Protein AF-Q4L665-F1 (afdb_monomer)

Radius of gyration: 23.98 Å; Cα contacts (8 Å, |Δi|>4): 356; chains: 1; bounding box: 70×47×56 Å

Structure (mmCIF, N/CA/C/O backbone):
data_AF-Q4L665-F1
#
_entry.id   AF-Q4L665-F1
#
loop_
_atom_site.group_PDB
_atom_site.id
_atom_site.type_symbol
_atom_site.label_atom_id
_atom_site.label_alt_id
_atom_site.label_comp_id
_atom_site.label_asym_id
_atom_site.label_entity_id
_atom_site.label_seq_id
_atom_site.pdbx_PDB_ins_code
_atom_site.Cartn_x
_atom_site.Cartn_y
_atom_site.Cartn_z
_atom_site.occupancy
_atom_site.B_iso_or_equiv
_atom_site.auth_seq_id
_atom_site.auth_comp_id
_atom_site.auth_asym_id
_atom_site.auth_atom_id
_atom_site.pdbx_PDB_model_num
ATOM 1 N N . MET A 1 1 ? -24.392 15.370 26.944 1.00 52.16 1 MET A N 1
ATOM 2 C CA . MET A 1 1 ? -23.725 14.098 26.606 1.00 52.16 1 MET A CA 1
ATOM 3 C C . MET A 1 1 ? -24.754 13.254 25.893 1.00 52.16 1 MET A C 1
ATOM 5 O O . MET A 1 1 ? -25.881 13.215 26.372 1.00 52.16 1 MET A O 1
ATOM 9 N N . GLY A 1 2 ? -24.433 12.722 24.716 1.00 68.44 2 GLY A N 1
ATOM 10 C CA . GLY A 1 2 ? -25.351 11.814 24.035 1.00 68.44 2 GLY A CA 1
ATOM 11 C C . GLY A 1 2 ? -25.183 10.405 24.596 1.00 68.44 2 GLY A C 1
ATOM 12 O O . GLY A 1 2 ? -24.070 10.004 24.927 1.00 68.44 2 GLY A O 1
ATOM 13 N N . GLU A 1 3 ? -26.277 9.662 24.708 1.00 84.19 3 GLU A N 1
ATOM 14 C CA . GLU A 1 3 ? -26.239 8.237 25.034 1.00 84.19 3 GLU A CA 1
ATOM 15 C C . GLU A 1 3 ? -26.428 7.427 23.753 1.00 84.19 3 GLU A C 1
ATOM 17 O O . GLU A 1 3 ? -27.307 7.714 22.935 1.00 84.19 3 GLU A O 1
ATOM 22 N N . TYR A 1 4 ? -25.606 6.396 23.573 1.00 89.88 4 TYR A N 1
ATOM 23 C CA . TYR A 1 4 ? -25.824 5.422 22.513 1.00 89.88 4 TYR A CA 1
ATOM 24 C C . TYR A 1 4 ? -26.891 4.436 22.977 1.00 89.88 4 TYR A C 1
ATOM 26 O O . TYR A 1 4 ? -26.671 3.717 23.947 1.00 89.88 4 TYR A O 1
ATOM 34 N N . THR A 1 5 ? -28.020 4.351 22.276 1.00 93.19 5 THR A N 1
ATOM 35 C CA . THR A 1 5 ? -29.017 3.296 22.524 1.00 93.19 5 THR A CA 1
ATOM 36 C C . THR A 1 5 ? -28.749 2.124 21.592 1.00 93.19 5 THR A C 1
ATOM 38 O O . THR A 1 5 ? -28.779 2.291 20.374 1.00 93.19 5 THR A O 1
ATOM 41 N N . ILE A 1 6 ? -28.488 0.937 22.136 1.00 94.12 6 ILE A N 1
ATOM 42 C CA . ILE A 1 6 ? -28.195 -0.259 21.343 1.00 94.12 6 ILE A CA 1
ATOM 43 C C . ILE A 1 6 ? -29.461 -0.692 20.601 1.00 94.12 6 ILE A C 1
ATOM 45 O O . ILE A 1 6 ? -30.462 -1.055 21.216 1.00 94.12 6 ILE A O 1
ATOM 49 N N . SER A 1 7 ? -29.398 -0.701 19.273 1.00 93.94 7 SER A N 1
ATOM 50 C CA . SER A 1 7 ? -30.456 -1.215 18.401 1.00 93.94 7 SER A CA 1
ATOM 51 C C . SER A 1 7 ? -30.308 -2.726 18.208 1.00 93.94 7 SER A C 1
ATOM 53 O O . SER A 1 7 ? -31.287 -3.466 18.283 1.00 93.94 7 SER A O 1
ATOM 55 N N . LYS A 1 8 ? -29.078 -3.204 17.972 1.00 93.94 8 LYS A N 1
ATOM 56 C CA . LYS A 1 8 ? -28.772 -4.624 17.735 1.00 93.94 8 LYS A CA 1
ATOM 57 C C . LYS A 1 8 ? -27.292 -4.917 17.990 1.00 93.94 8 LYS A C 1
ATOM 59 O O . LYS A 1 8 ? -26.440 -4.146 17.564 1.00 93.94 8 LYS A O 1
ATOM 64 N N . ALA A 1 9 ? -26.977 -6.055 18.605 1.00 93.00 9 ALA A N 1
ATOM 65 C CA . ALA A 1 9 ? -25.626 -6.617 18.570 1.00 93.00 9 ALA A CA 1
ATOM 66 C C . ALA A 1 9 ? -25.489 -7.525 17.339 1.00 93.00 9 ALA A C 1
ATOM 68 O O . ALA A 1 9 ? -26.329 -8.404 17.139 1.00 93.00 9 ALA A O 1
ATOM 69 N N . LEU A 1 10 ? -24.485 -7.281 16.490 1.00 91.06 10 LEU A N 1
ATOM 70 C CA . LEU A 1 10 ? -24.208 -8.137 15.330 1.00 91.06 10 LEU A CA 1
ATOM 71 C C . LEU A 1 10 ? -23.374 -9.354 15.739 1.00 91.06 10 LEU A C 1
ATOM 73 O O . LEU A 1 10 ? -23.660 -10.458 15.295 1.00 91.06 10 LEU A O 1
ATOM 77 N N . ASN A 1 11 ? -22.394 -9.151 16.620 1.00 91.56 11 ASN A N 1
ATOM 78 C CA . ASN A 1 11 ? -21.615 -10.191 17.300 1.00 91.56 11 ASN A CA 1
ATOM 79 C C . ASN A 1 11 ? -20.947 -9.600 18.557 1.00 91.56 11 ASN A C 1
ATOM 81 O O . ASN A 1 11 ? -21.287 -8.484 18.963 1.00 91.56 11 ASN A O 1
ATOM 85 N N . ASN A 1 12 ? -19.985 -10.301 19.173 1.00 91.50 12 ASN A N 1
ATOM 86 C CA . ASN A 1 12 ? -19.324 -9.799 20.380 1.00 91.50 12 ASN A CA 1
ATOM 87 C C . ASN A 1 12 ? -18.475 -8.543 20.148 1.00 91.50 12 ASN A C 1
ATOM 89 O O . ASN A 1 12 ? -18.139 -7.866 21.117 1.00 91.50 12 ASN A O 1
ATOM 93 N N . ASN A 1 13 ? -18.142 -8.194 18.905 1.00 91.69 13 ASN A N 1
ATOM 94 C CA . ASN A 1 13 ? -17.222 -7.103 18.587 1.00 91.69 13 ASN A CA 1
ATOM 95 C C . ASN A 1 13 ? -17.855 -5.938 17.803 1.00 91.69 13 ASN A C 1
ATOM 97 O O . ASN A 1 13 ? -17.191 -4.926 17.571 1.00 91.69 13 ASN A O 1
ATOM 101 N N . VAL A 1 14 ? -19.124 -6.056 17.394 1.00 93.31 14 VAL A N 1
ATOM 102 C CA . VAL A 1 14 ? -19.815 -5.046 16.581 1.00 93.31 14 VAL A CA 1
ATOM 103 C C . VAL A 1 14 ? -21.261 -4.875 17.032 1.00 93.31 14 VAL A C 1
ATOM 105 O O . VAL A 1 14 ? -22.036 -5.835 17.083 1.00 93.31 14 VAL A O 1
ATOM 108 N N . ILE A 1 15 ? -21.648 -3.629 17.301 1.00 93.69 15 ILE A N 1
ATOM 109 C CA . ILE A 1 15 ? -23.019 -3.252 17.661 1.00 93.69 15 ILE A CA 1
ATOM 110 C C . ILE A 1 15 ? -23.526 -2.101 16.791 1.00 93.69 15 ILE A C 1
ATOM 112 O O . ILE A 1 15 ? -22.769 -1.226 16.376 1.00 93.69 15 ILE A O 1
ATOM 116 N N . ILE A 1 16 ? -24.829 -2.106 16.534 1.00 94.56 16 ILE A N 1
ATOM 117 C CA . ILE A 1 16 ? -25.569 -1.017 15.903 1.00 94.56 16 ILE A CA 1
ATOM 118 C C . ILE A 1 16 ? -26.269 -0.244 17.014 1.00 94.56 16 ILE A C 1
ATOM 120 O O . ILE A 1 16 ? -27.039 -0.827 17.784 1.00 94.56 16 ILE A O 1
ATOM 124 N N . CYS A 1 17 ? -26.035 1.060 17.064 1.00 93.56 17 CYS A N 1
ATOM 125 C CA . CYS A 1 17 ? -26.641 1.967 18.024 1.00 93.56 17 CYS A CA 1
ATOM 126 C C . CYS A 1 17 ? -27.386 3.098 17.311 1.00 93.56 17 CYS A C 1
ATOM 128 O O . CYS A 1 17 ? -27.123 3.407 16.151 1.00 93.56 17 CYS A O 1
ATOM 130 N N . THR A 1 18 ? -28.283 3.751 18.040 1.00 92.25 18 THR A N 1
ATOM 131 C CA . THR A 1 18 ? -28.833 5.061 17.687 1.00 92.25 18 THR A CA 1
ATOM 132 C C . THR A 1 18 ? -28.186 6.115 18.580 1.00 92.25 18 THR A C 1
ATOM 134 O O . THR A 1 18 ? -28.190 5.968 19.801 1.00 92.25 18 THR A O 1
ATOM 137 N N . TYR A 1 19 ? -27.636 7.168 17.980 1.00 89.56 19 TYR A N 1
ATOM 138 C CA . TYR A 1 19 ? -27.070 8.331 18.665 1.00 89.56 19 TYR A CA 1
ATOM 139 C C . TYR A 1 19 ? -27.606 9.595 17.993 1.00 89.56 19 TYR A C 1
ATOM 141 O O . TYR A 1 19 ? -27.469 9.745 16.782 1.00 89.56 19 TYR A O 1
ATOM 149 N N . ASN A 1 20 ? -28.258 10.489 18.744 1.00 87.94 20 ASN A N 1
ATOM 150 C CA . ASN A 1 20 ? -28.905 11.698 18.205 1.00 87.94 20 ASN A CA 1
ATOM 151 C C . ASN A 1 20 ? -29.812 11.426 16.979 1.00 87.94 20 ASN A C 1
ATOM 153 O O . ASN A 1 20 ? -29.749 12.137 15.978 1.00 87.94 20 ASN A O 1
ATOM 157 N N . ASN A 1 21 ? -30.648 10.381 17.047 1.00 85.62 21 ASN A N 1
ATOM 158 C CA . ASN A 1 21 ? -31.523 9.907 15.958 1.00 85.62 21 ASN A CA 1
ATOM 159 C C . ASN A 1 21 ? -30.801 9.453 14.674 1.00 85.62 21 ASN A C 1
ATOM 161 O O . ASN A 1 21 ? -31.442 9.287 13.637 1.00 85.62 21 ASN A O 1
ATOM 165 N N . GLN A 1 22 ? -29.490 9.225 14.730 1.00 90.62 22 GLN A N 1
ATOM 166 C CA . GLN A 1 22 ? -28.714 8.662 13.631 1.00 90.62 22 GLN A CA 1
ATOM 167 C C . GLN A 1 22 ? -28.221 7.266 13.995 1.00 90.62 22 GLN A C 1
ATOM 169 O O . GLN A 1 22 ? -27.781 7.017 15.119 1.00 90.62 22 GLN A O 1
ATOM 174 N N . GLU A 1 23 ? -28.311 6.346 13.037 1.00 92.81 23 GLU A N 1
ATOM 175 C CA . GLU A 1 23 ? -27.709 5.025 13.179 1.00 92.81 23 GLU A CA 1
ATOM 176 C C . GLU A 1 23 ? -26.184 5.153 13.132 1.00 92.81 23 GLU A C 1
ATOM 178 O O . GLU A 1 23 ? -25.633 5.868 12.293 1.00 92.81 23 GLU A O 1
ATOM 183 N N . VAL A 1 24 ? -25.506 4.450 14.033 1.00 92.69 24 VAL A N 1
ATOM 184 C CA . VAL A 1 24 ? -24.048 4.373 14.112 1.00 92.69 24 VAL A CA 1
ATOM 185 C C . VAL A 1 24 ? -23.633 2.931 14.375 1.00 92.69 24 VAL A C 1
ATOM 187 O O . VAL A 1 24 ? -24.271 2.227 15.160 1.00 92.69 24 VAL A O 1
ATOM 190 N N . ILE A 1 25 ? -22.554 2.482 13.736 1.00 92.94 25 ILE A N 1
ATOM 191 C CA . ILE A 1 25 ? -21.934 1.193 14.064 1.00 92.94 25 ILE A CA 1
ATOM 192 C C . ILE A 1 25 ? -20.737 1.461 14.959 1.00 92.94 25 ILE A C 1
ATOM 194 O O . ILE A 1 25 ? -19.869 2.260 14.605 1.00 92.94 25 ILE A O 1
ATOM 198 N N . LEU A 1 26 ? -20.701 0.780 16.099 1.00 92.44 26 LEU A N 1
ATOM 199 C CA . LEU A 1 26 ? -19.570 0.785 17.012 1.00 92.44 26 LEU A CA 1
ATOM 200 C C . LEU A 1 26 ? -18.831 -0.549 16.894 1.00 92.44 26 LEU A C 1
ATOM 202 O O . LEU A 1 26 ? -19.427 -1.618 17.052 1.00 92.44 26 LEU A O 1
ATOM 206 N N . ILE A 1 27 ? -17.536 -0.467 16.607 1.00 92.12 27 ILE A N 1
ATOM 207 C CA . ILE A 1 27 ? -16.647 -1.611 16.390 1.00 92.12 27 ILE A CA 1
ATOM 208 C C . ILE A 1 27 ? -15.581 -1.576 17.473 1.00 92.12 27 ILE A C 1
ATOM 210 O O . ILE A 1 27 ? -14.864 -0.586 17.587 1.00 92.12 27 ILE A O 1
ATOM 214 N N . GLY A 1 28 ? -15.452 -2.643 18.249 1.00 90.19 28 GLY A N 1
ATOM 215 C CA . GLY A 1 28 ? -14.451 -2.720 19.305 1.00 90.19 28 GLY A CA 1
ATOM 216 C C . GLY A 1 28 ? -14.433 -4.085 19.971 1.00 90.19 28 GLY A C 1
ATOM 217 O O . GLY A 1 28 ? -15.446 -4.781 20.028 1.00 90.19 28 GLY A O 1
ATOM 218 N N . LYS A 1 29 ? -13.270 -4.475 20.497 1.00 88.44 29 LYS A N 1
ATOM 219 C CA . LYS A 1 29 ? -13.084 -5.786 21.126 1.00 88.44 29 LYS A CA 1
ATOM 220 C C . LYS A 1 29 ? -14.071 -5.974 22.285 1.00 88.44 29 LYS A C 1
ATOM 222 O O . LYS A 1 29 ? -14.015 -5.239 23.266 1.00 88.44 29 LYS A O 1
ATOM 227 N N . GLY A 1 30 ? -14.953 -6.965 22.174 1.00 86.56 30 GLY A N 1
ATOM 228 C CA . GLY A 1 30 ? -15.934 -7.312 23.205 1.00 86.56 30 GLY A CA 1
ATOM 229 C C . GLY A 1 30 ? -17.073 -6.303 23.401 1.00 86.56 30 GLY A C 1
ATOM 230 O O . GLY A 1 30 ? -17.847 -6.462 24.344 1.00 86.56 30 GLY A O 1
ATOM 231 N N . ILE A 1 31 ? -17.216 -5.277 22.549 1.00 88.56 31 ILE A N 1
ATOM 232 C CA . ILE A 1 31 ? -18.221 -4.216 22.744 1.00 88.56 31 ILE A CA 1
ATOM 233 C C . ILE A 1 31 ? -19.668 -4.741 22.710 1.00 88.56 31 ILE A C 1
ATOM 235 O O . ILE A 1 31 ? -20.543 -4.190 23.378 1.00 88.56 31 ILE A O 1
ATOM 239 N N . GLY A 1 32 ? -19.920 -5.813 21.957 1.00 88.88 32 GLY A N 1
ATOM 240 C CA . GLY A 1 32 ? -21.222 -6.471 21.846 1.00 88.88 32 GLY A CA 1
ATOM 241 C C . GLY A 1 32 ? -21.446 -7.598 22.848 1.00 88.88 32 GLY A C 1
ATOM 242 O O . GLY A 1 32 ? -22.568 -8.097 22.955 1.00 88.88 32 GLY A O 1
ATOM 243 N N . PHE A 1 33 ? -20.422 -7.978 23.618 1.00 88.69 33 PHE A N 1
ATOM 244 C CA . PHE A 1 33 ? -20.535 -9.064 24.583 1.00 88.69 33 PHE A CA 1
ATOM 245 C C . PHE A 1 33 ? -21.590 -8.741 25.648 1.00 88.69 33 PHE A C 1
ATOM 247 O O . PHE A 1 33 ? -21.536 -7.713 26.329 1.00 88.69 33 PHE A O 1
ATOM 254 N N . ASN A 1 34 ? -22.567 -9.640 25.785 1.00 89.06 34 ASN A N 1
ATOM 255 C CA . ASN A 1 34 ? -23.695 -9.519 26.711 1.00 89.06 34 ASN A CA 1
ATOM 256 C C . ASN A 1 34 ? -24.513 -8.214 26.556 1.00 89.06 34 ASN A C 1
ATOM 258 O O . ASN A 1 34 ? -25.117 -7.731 27.517 1.00 89.06 34 ASN A O 1
ATOM 262 N N . LYS A 1 35 ? -24.536 -7.627 25.352 1.00 89.75 35 LYS A N 1
ATOM 263 C CA . LYS A 1 35 ? -25.369 -6.461 25.033 1.00 89.75 35 LYS A CA 1
ATOM 264 C C . LYS A 1 35 ? -26.704 -6.875 24.421 1.00 89.75 35 LYS A C 1
ATOM 266 O O . LYS A 1 35 ? -26.794 -7.847 23.676 1.00 89.75 35 LYS A O 1
ATOM 271 N N . LYS A 1 36 ? -27.757 -6.117 24.733 1.00 90.94 36 LYS A N 1
ATOM 272 C CA . LYS A 1 36 ? -29.130 -6.330 24.253 1.00 90.94 36 LYS A CA 1
ATOM 273 C C . LYS A 1 36 ? -29.717 -5.028 23.723 1.00 90.94 36 LYS A C 1
ATOM 275 O O . LYS A 1 36 ? -29.316 -3.944 24.146 1.00 90.94 36 LYS A O 1
ATOM 280 N N . ALA A 1 37 ? -30.682 -5.152 22.815 1.00 93.00 37 ALA A N 1
ATOM 281 C CA . ALA A 1 37 ? -31.430 -4.010 22.308 1.00 93.00 37 ALA A CA 1
ATOM 282 C C . ALA A 1 37 ? -32.095 -3.235 23.462 1.00 93.00 37 ALA A C 1
ATOM 284 O O . ALA A 1 37 ? -32.614 -3.841 24.400 1.00 93.00 37 ALA A O 1
ATOM 285 N N . GLY A 1 38 ? -32.053 -1.905 23.394 1.00 91.88 38 GLY A N 1
ATOM 286 C CA . GLY A 1 38 ? -32.584 -0.994 24.411 1.00 91.88 38 GLY A CA 1
ATOM 287 C C . GLY A 1 38 ? -31.621 -0.651 25.553 1.00 91.88 38 GLY A C 1
ATOM 288 O O . GLY A 1 38 ? -31.918 0.257 26.321 1.00 91.88 38 GLY A O 1
ATOM 289 N N . MET A 1 39 ? -30.468 -1.321 25.675 1.00 92.06 39 MET A N 1
ATOM 290 C CA . MET A 1 39 ? -29.422 -0.899 26.618 1.00 92.06 39 MET A CA 1
ATOM 291 C C . MET A 1 39 ? -28.769 0.407 26.151 1.00 92.06 39 MET A C 1
ATOM 293 O O . MET A 1 39 ? -28.614 0.612 24.946 1.00 92.06 39 MET A O 1
ATOM 297 N N . THR A 1 40 ? -28.331 1.249 27.087 1.00 89.81 40 THR A N 1
ATOM 298 C CA . THR A 1 40 ? -27.576 2.472 26.788 1.00 89.81 40 THR A CA 1
ATOM 299 C C . THR A 1 40 ? -26.083 2.302 27.084 1.00 89.81 40 THR A C 1
ATOM 301 O O . THR A 1 40 ? -25.684 1.484 27.920 1.00 89.81 40 THR A O 1
ATOM 304 N N . LEU A 1 41 ? -25.241 3.019 26.338 1.00 85.44 41 LEU A N 1
ATOM 305 C CA . LEU A 1 41 ? -23.804 3.141 26.580 1.00 85.44 41 LEU A CA 1
ATOM 306 C C . LEU A 1 41 ? -23.452 4.624 26.712 1.00 85.44 41 LEU A C 1
ATOM 308 O O . LEU A 1 41 ? -23.766 5.416 25.816 1.00 85.44 41 LEU A O 1
ATOM 312 N N . ASP A 1 42 ? -22.773 4.970 27.803 1.00 75.44 42 ASP A N 1
ATOM 313 C CA . ASP A 1 42 ? -22.271 6.321 28.038 1.00 75.44 42 ASP A CA 1
ATOM 314 C C . ASP A 1 42 ? -21.084 6.622 27.126 1.00 75.44 42 ASP A C 1
ATOM 316 O O . ASP A 1 42 ? -20.097 5.887 27.100 1.00 75.44 42 ASP A O 1
ATOM 320 N N . GLU A 1 43 ? -21.144 7.754 26.425 1.00 69.88 43 GLU A N 1
ATOM 321 C CA . GLU A 1 43 ? -20.047 8.250 25.585 1.00 69.88 43 GLU A CA 1
ATOM 322 C C . GLU A 1 43 ? -18.765 8.513 26.400 1.00 69.88 43 GLU A C 1
ATOM 324 O O . GLU A 1 43 ? -17.660 8.314 25.900 1.00 69.88 43 GLU A O 1
ATOM 329 N N . SER A 1 44 ? -18.907 8.912 27.671 1.00 57.50 44 SER A N 1
ATOM 330 C CA . SER A 1 44 ? -17.794 9.207 28.583 1.00 57.50 44 SER A CA 1
ATOM 331 C C . SER A 1 44 ? -17.173 7.980 29.242 1.00 57.50 44 SER A C 1
ATOM 333 O O . SER A 1 44 ? -16.101 8.103 29.832 1.00 57.50 44 SER A O 1
ATOM 335 N N . ALA A 1 45 ? -17.819 6.811 29.177 1.00 54.47 45 ALA A N 1
ATOM 336 C CA . ALA A 1 45 ? -17.200 5.549 29.570 1.00 54.47 45 ALA A CA 1
ATOM 337 C C . ALA A 1 45 ? -16.268 5.117 28.435 1.00 54.47 45 ALA A C 1
ATOM 339 O O . ALA A 1 45 ? -16.540 4.152 27.729 1.00 54.47 45 ALA A O 1
ATOM 340 N N . SER A 1 46 ? -15.228 5.928 28.234 1.00 52.47 46 SER A N 1
ATOM 341 C CA . SER A 1 46 ? -14.143 5.850 27.266 1.00 52.47 46 SER A CA 1
ATOM 342 C C . SER A 1 46 ? -13.957 4.440 26.738 1.00 52.47 46 SER A C 1
ATOM 344 O O . SER A 1 46 ? -13.198 3.643 27.292 1.00 52.47 46 SER A O 1
ATOM 346 N N . ILE A 1 47 ? -14.655 4.106 25.657 1.00 57.22 47 ILE A N 1
ATOM 347 C CA . ILE A 1 47 ? -14.367 2.866 24.964 1.00 57.22 47 ILE A CA 1
ATOM 348 C C . ILE A 1 47 ? -13.125 3.188 24.140 1.00 57.22 47 ILE A C 1
ATOM 350 O O . ILE A 1 47 ? -13.232 3.578 22.983 1.00 57.22 47 ILE A O 1
ATOM 354 N N . GLU A 1 48 ? -11.951 3.134 24.786 1.00 58.03 48 GLU A N 1
ATOM 355 C CA . GLU A 1 48 ? -10.665 3.683 24.307 1.00 58.03 48 GLU A CA 1
ATOM 356 C C . GLU A 1 48 ? -10.264 3.213 22.901 1.00 58.03 48 GLU A C 1
ATOM 358 O O . GLU A 1 48 ? -9.325 3.742 22.316 1.00 58.03 48 GLU A O 1
ATOM 363 N N . LYS A 1 49 ? -10.963 2.221 22.344 1.00 72.12 49 LYS A N 1
ATOM 364 C CA . LYS A 1 49 ? -10.708 1.627 21.034 1.00 72.12 49 LYS A CA 1
ATOM 365 C C . LYS A 1 49 ? -12.000 1.245 20.316 1.00 72.12 49 LYS A C 1
ATOM 367 O O . LYS A 1 49 ? -12.165 0.101 19.890 1.00 72.12 49 LYS A O 1
ATOM 372 N N . VAL A 1 50 ? -12.949 2.180 20.259 1.00 84.31 50 VAL A N 1
ATOM 373 C CA . VAL A 1 50 ? -14.167 2.018 19.461 1.00 84.31 50 VAL A CA 1
ATOM 374 C C . VAL A 1 50 ? -14.138 2.877 18.222 1.00 84.31 50 VAL A C 1
ATOM 376 O O . VAL A 1 50 ? -14.087 4.102 18.284 1.00 84.31 50 VAL A O 1
ATOM 379 N N . TYR A 1 51 ? -14.258 2.206 17.086 1.00 87.88 51 TYR A N 1
ATOM 380 C CA . TYR A 1 51 ? -14.401 2.852 15.798 1.00 87.88 51 TYR A CA 1
ATOM 381 C C . TYR A 1 51 ? -15.881 3.089 15.519 1.00 87.88 51 TYR A C 1
ATOM 383 O O . TYR A 1 51 ? -16.700 2.169 15.594 1.00 87.88 51 TYR A O 1
ATOM 391 N N . LYS A 1 52 ? -16.216 4.344 15.215 1.00 89.31 52 LYS A N 1
ATOM 392 C CA . LYS A 1 52 ? -17.585 4.808 14.981 1.00 89.31 52 LYS A CA 1
ATOM 393 C C . LYS A 1 52 ? -17.812 5.040 13.491 1.00 89.31 52 LYS A C 1
ATOM 395 O O . LYS A 1 52 ? -17.311 6.019 12.942 1.00 89.31 52 LYS A O 1
ATOM 400 N N . LEU A 1 53 ? -18.597 4.184 12.841 1.00 91.19 53 LEU A N 1
ATOM 401 C CA . LEU A 1 53 ? -19.023 4.407 11.456 1.00 91.19 53 LEU A CA 1
ATOM 402 C C . LEU A 1 53 ? -20.339 5.188 11.439 1.00 91.19 53 LEU A C 1
ATOM 404 O O . LEU A 1 53 ? -21.348 4.718 11.965 1.00 91.19 53 LEU A O 1
ATOM 408 N N . GLU A 1 54 ? -20.327 6.365 10.815 1.00 88.44 54 GLU A N 1
ATOM 409 C CA . GLU A 1 54 ? -21.478 7.286 10.720 1.00 88.44 54 GLU A CA 1
ATOM 410 C C . GLU A 1 54 ? -22.028 7.386 9.291 1.00 88.44 54 GLU A C 1
ATOM 412 O O . GLU A 1 54 ? -23.202 7.682 9.089 1.00 88.44 54 GLU A O 1
ATOM 417 N N . GLN A 1 55 ? -21.192 7.130 8.281 1.00 91.00 55 GLN A N 1
ATOM 418 C CA . GLN A 1 55 ? -21.613 7.209 6.887 1.00 91.00 55 GLN A CA 1
ATOM 419 C C . GLN A 1 55 ? -22.375 5.947 6.485 1.00 91.00 55 GLN A C 1
ATOM 421 O O . GLN A 1 55 ? -21.831 4.844 6.539 1.00 91.00 55 GLN A O 1
ATOM 426 N N . LYS A 1 56 ? -23.611 6.119 6.006 1.00 90.44 56 LYS A N 1
ATOM 427 C CA . LYS A 1 56 ? -24.514 5.016 5.645 1.00 90.44 56 LYS A CA 1
ATOM 428 C C . LYS A 1 56 ? -23.883 3.989 4.697 1.00 90.44 56 LYS A C 1
ATOM 430 O O . LYS A 1 56 ? -24.005 2.793 4.929 1.00 90.44 56 LYS A O 1
ATOM 435 N N . GLN A 1 57 ? -23.152 4.442 3.676 1.00 91.38 57 GLN A N 1
ATOM 436 C CA . GLN A 1 57 ? -22.485 3.543 2.728 1.00 91.38 57 GLN A CA 1
ATOM 437 C C . GLN A 1 57 ? -21.423 2.663 3.409 1.00 91.38 57 GLN A C 1
ATOM 439 O O . GLN A 1 57 ? -21.362 1.462 3.154 1.00 91.38 57 GLN A O 1
ATOM 444 N N . GLN A 1 58 ? -20.614 3.235 4.307 1.00 91.19 58 GLN A N 1
ATOM 445 C CA . GLN A 1 58 ? -19.619 2.477 5.073 1.00 91.19 58 GLN A CA 1
ATOM 446 C C . GLN A 1 58 ? -20.285 1.508 6.049 1.00 91.19 58 GLN A C 1
ATOM 448 O O . GLN A 1 58 ? -19.813 0.389 6.218 1.00 91.19 58 GLN A O 1
ATOM 453 N N . GLN A 1 59 ? -21.393 1.921 6.669 1.00 92.69 59 GLN A N 1
ATOM 454 C CA . GLN A 1 59 ? -22.163 1.076 7.576 1.00 92.69 59 GLN A CA 1
ATOM 455 C C . GLN A 1 59 ? -22.738 -0.147 6.858 1.00 92.69 59 GLN A C 1
ATOM 457 O O . GLN A 1 59 ? -22.552 -1.267 7.324 1.00 92.69 59 GLN A O 1
ATOM 462 N N . GLU A 1 60 ? -23.421 0.051 5.729 1.00 94.25 60 GLU A N 1
ATOM 463 C CA . GLU A 1 60 ? -23.999 -1.040 4.935 1.00 94.25 60 GLU A CA 1
ATOM 464 C C . GLU A 1 60 ? -22.914 -2.006 4.449 1.00 94.25 60 GLU A C 1
ATOM 466 O O . GLU A 1 60 ? -23.061 -3.220 4.598 1.00 94.25 60 GLU A O 1
ATOM 471 N N . TYR A 1 61 ? -21.787 -1.474 3.964 1.00 95.06 61 TYR A N 1
ATOM 472 C CA . TYR A 1 61 ? -20.663 -2.301 3.540 1.00 95.06 61 TYR A CA 1
ATOM 473 C C . TYR A 1 61 ? -20.073 -3.107 4.701 1.00 95.06 61 TYR A C 1
ATOM 475 O O . TYR A 1 61 ? -19.944 -4.327 4.605 1.00 95.06 61 TYR A O 1
ATOM 483 N N . TYR A 1 62 ? -19.793 -2.463 5.835 1.00 95.25 62 TYR A N 1
ATOM 484 C CA . TYR A 1 62 ? -19.210 -3.141 6.991 1.00 95.25 62 TYR A CA 1
ATOM 485 C C . TYR A 1 62 ? -20.139 -4.215 7.569 1.00 95.25 62 TYR A C 1
ATOM 487 O O . TYR A 1 62 ? -19.671 -5.289 7.937 1.00 95.25 62 TYR A O 1
ATOM 495 N N . LYS A 1 63 ? -21.461 -3.984 7.590 1.00 94.88 63 LYS A N 1
ATOM 496 C CA . LYS A 1 63 ? -22.441 -5.016 7.977 1.00 94.88 63 LYS A CA 1
ATOM 497 C C . LYS A 1 63 ? -22.316 -6.257 7.092 1.00 94.88 63 LYS A C 1
ATOM 499 O O . LYS A 1 63 ? -22.267 -7.359 7.626 1.00 94.88 63 LYS A O 1
ATOM 504 N N . SER A 1 64 ? -22.193 -6.077 5.774 1.00 95.50 64 SER A N 1
ATOM 505 C CA . SER A 1 64 ? -22.039 -7.203 4.843 1.00 95.50 64 SER A CA 1
ATOM 506 C C . SER A 1 64 ? -20.754 -8.007 5.078 1.00 95.50 64 SER A C 1
ATOM 508 O O . SER A 1 64 ? -20.767 -9.228 4.947 1.00 95.50 64 SER A O 1
ATOM 510 N N . LEU A 1 65 ? -19.665 -7.347 5.496 1.00 95.44 65 LEU A N 1
ATOM 511 C CA . LEU A 1 65 ? -18.413 -8.010 5.873 1.00 95.44 65 LEU A CA 1
ATOM 512 C C . LEU A 1 65 ? -18.567 -8.805 7.175 1.00 95.44 65 LEU A C 1
ATOM 514 O O . LEU A 1 65 ? -18.117 -9.944 7.266 1.00 95.44 65 LEU A O 1
ATOM 518 N N . VAL A 1 66 ? -19.232 -8.222 8.176 1.00 93.88 66 VAL A N 1
ATOM 519 C CA . VAL A 1 66 ? -19.470 -8.864 9.478 1.00 93.88 66 VAL A CA 1
ATOM 520 C C . VAL A 1 66 ? -20.367 -10.096 9.352 1.00 93.88 66 VAL A C 1
ATOM 522 O O . VAL A 1 66 ? -20.156 -11.067 10.069 1.00 93.88 66 VAL A O 1
ATOM 525 N N . GLU A 1 67 ? -21.342 -10.088 8.441 1.00 92.25 67 GLU A N 1
ATOM 526 C CA . GLU A 1 67 ? -22.244 -11.227 8.211 1.00 92.25 67 GLU A CA 1
ATOM 527 C C . GLU A 1 67 ? -21.536 -12.472 7.656 1.00 92.25 67 GLU A C 1
ATOM 529 O O . GLU A 1 67 ? -21.998 -13.588 7.891 1.00 92.25 67 GLU A O 1
ATOM 534 N N . ILE A 1 68 ? -20.430 -12.297 6.928 1.00 92.19 68 ILE A N 1
ATOM 535 C CA . ILE A 1 68 ? -19.689 -13.401 6.299 1.00 92.19 68 ILE A CA 1
ATOM 536 C C . ILE A 1 68 ? -18.424 -13.809 7.064 1.00 92.19 68 ILE A C 1
ATOM 538 O O . ILE A 1 68 ? -17.787 -14.791 6.682 1.00 92.19 68 ILE A O 1
ATOM 542 N N . ALA A 1 69 ? -18.026 -13.046 8.083 1.00 93.06 69 ALA A N 1
ATOM 543 C CA . ALA A 1 69 ? -16.791 -13.264 8.826 1.00 93.06 69 ALA A CA 1
ATOM 544 C C . ALA A 1 69 ? -17.018 -14.105 10.085 1.00 93.06 69 ALA A C 1
ATOM 546 O O . ALA A 1 69 ? -17.931 -13.841 10.867 1.00 93.06 69 ALA A O 1
ATOM 547 N N . ASP A 1 70 ? -16.119 -15.061 10.324 1.00 91.69 70 ASP A N 1
ATOM 548 C CA . ASP A 1 70 ? -16.056 -15.775 11.597 1.00 91.69 70 ASP A CA 1
ATOM 549 C C . ASP A 1 70 ? -15.684 -14.818 12.742 1.00 91.69 70 ASP A C 1
ATOM 551 O O . ASP A 1 70 ? -14.917 -13.864 12.574 1.00 91.69 70 ASP A O 1
ATOM 555 N N . GLU A 1 71 ? -16.202 -15.087 13.940 1.00 90.94 71 GLU A N 1
ATOM 556 C CA . GLU A 1 71 ? -16.020 -14.204 15.095 1.00 90.94 71 GLU A CA 1
ATOM 557 C C . GLU A 1 71 ? -14.551 -14.082 15.532 1.00 90.94 71 GLU A C 1
ATOM 559 O O . GLU A 1 71 ? -14.088 -12.976 15.826 1.00 90.94 71 GLU A O 1
ATOM 564 N N . ASP A 1 72 ? -13.800 -15.188 15.503 1.00 93.19 72 ASP A N 1
ATOM 565 C CA . ASP A 1 72 ? -12.359 -15.195 15.782 1.00 93.19 72 ASP A CA 1
ATOM 566 C C . ASP A 1 72 ? -11.569 -14.379 14.744 1.00 93.19 72 ASP A C 1
ATOM 568 O O . ASP A 1 72 ? -10.638 -13.654 15.106 1.00 93.19 72 ASP A O 1
ATOM 572 N N . VAL A 1 73 ? -11.965 -14.445 13.464 1.00 96.06 73 VAL A N 1
ATOM 573 C CA . VAL A 1 73 ? -11.348 -13.663 12.378 1.00 96.06 73 VAL A CA 1
ATOM 574 C C . VAL A 1 73 ? -11.594 -12.179 12.608 1.00 96.06 73 VAL A C 1
ATOM 576 O O . VAL A 1 73 ? -10.653 -11.384 12.589 1.00 96.06 73 VAL A O 1
ATOM 579 N N . LEU A 1 74 ? -12.837 -11.795 12.901 1.00 95.31 74 LEU A N 1
ATOM 580 C CA . LEU A 1 74 ? -13.172 -10.399 13.152 1.00 95.31 74 LEU A CA 1
ATOM 581 C C . LEU A 1 74 ? -12.466 -9.850 14.397 1.00 95.31 74 LEU A C 1
ATOM 583 O O . LEU A 1 74 ? -11.986 -8.716 14.385 1.00 95.31 74 LEU A O 1
ATOM 587 N N . GLN A 1 75 ? -12.352 -10.648 15.461 1.00 95.06 75 GLN A N 1
ATOM 588 C CA . GLN A 1 75 ? -11.601 -10.241 16.644 1.00 95.06 75 GLN A CA 1
ATOM 589 C C . GLN A 1 75 ? -10.116 -10.022 16.319 1.00 95.06 75 GLN A C 1
ATOM 591 O O . GLN A 1 75 ? -9.555 -9.003 16.725 1.00 95.06 75 GLN A O 1
ATOM 596 N N . ALA A 1 76 ? -9.486 -10.931 15.568 1.00 96.44 76 ALA A N 1
ATOM 597 C CA . ALA A 1 76 ? -8.086 -10.798 15.166 1.00 96.44 76 ALA A CA 1
ATOM 598 C C . ALA A 1 76 ? -7.847 -9.552 14.291 1.00 96.44 76 ALA A C 1
ATOM 600 O O . ALA A 1 76 ? -6.837 -8.862 14.453 1.00 96.44 76 ALA A O 1
ATOM 601 N N . ILE A 1 77 ? -8.798 -9.214 13.414 1.00 95.75 77 ILE A N 1
ATOM 602 C CA . ILE A 1 77 ? -8.774 -7.980 12.618 1.00 95.75 77 ILE A CA 1
ATOM 603 C C . ILE A 1 77 ? -8.825 -6.755 13.531 1.00 95.75 77 ILE A C 1
ATOM 605 O O . ILE A 1 77 ? -7.963 -5.887 13.432 1.00 95.75 77 ILE A O 1
ATOM 609 N N . ILE A 1 78 ? -9.781 -6.686 14.459 1.00 93.25 78 ILE A N 1
ATOM 610 C CA . ILE A 1 78 ? -9.928 -5.537 15.367 1.00 93.25 78 ILE A CA 1
ATOM 611 C C . ILE A 1 78 ? -8.687 -5.370 16.251 1.00 93.25 78 ILE A C 1
ATOM 613 O O . ILE A 1 78 ? -8.224 -4.252 16.466 1.00 93.25 78 ILE A O 1
ATOM 617 N N . GLU A 1 79 ? -8.104 -6.465 16.738 1.00 93.81 79 GLU A N 1
ATOM 618 C CA . GLU A 1 79 ? -6.833 -6.437 17.470 1.00 93.81 79 GLU A CA 1
ATOM 619 C C . GLU A 1 79 ? -5.669 -5.933 16.605 1.00 93.81 79 GLU A C 1
ATOM 621 O O . GLU A 1 79 ? -4.831 -5.174 17.095 1.00 93.81 79 GLU A O 1
ATOM 626 N N . SER A 1 80 ? -5.644 -6.295 15.320 1.00 95.19 80 SER A N 1
ATOM 627 C CA . SER A 1 80 ? -4.643 -5.823 14.359 1.00 95.19 80 SER A CA 1
ATOM 628 C C . SER A 1 80 ? -4.778 -4.329 14.082 1.00 95.19 80 SER A C 1
ATOM 630 O O . SER A 1 80 ? -3.782 -3.611 14.141 1.00 95.19 80 SER A O 1
ATOM 632 N N . VAL A 1 81 ? -5.999 -3.833 13.854 1.00 93.56 81 VAL A N 1
ATOM 633 C CA . VAL A 1 81 ? -6.232 -2.395 13.666 1.00 93.56 81 VAL A CA 1
ATOM 634 C C . VAL A 1 81 ? -5.852 -1.632 14.934 1.00 93.56 81 VAL A C 1
ATOM 636 O O . VAL A 1 81 ? -5.074 -0.690 14.860 1.00 93.56 81 VAL A O 1
ATOM 639 N N . ASN A 1 82 ? -6.268 -2.107 16.111 1.00 91.62 82 ASN A N 1
ATOM 640 C CA . ASN A 1 82 ? -5.893 -1.509 17.395 1.00 91.62 82 ASN A CA 1
ATOM 641 C C . ASN A 1 82 ? -4.376 -1.433 17.609 1.00 91.62 82 ASN A C 1
ATOM 643 O O . ASN A 1 82 ? -3.892 -0.507 18.263 1.00 91.62 82 ASN A O 1
ATOM 647 N N . PHE A 1 83 ? -3.632 -2.433 17.132 1.00 93.62 83 PHE A N 1
ATOM 648 C CA . PHE A 1 83 ? -2.175 -2.438 17.181 1.00 93.62 83 PHE A CA 1
ATOM 649 C C . PHE A 1 83 ? -1.591 -1.382 16.235 1.00 93.62 83 PHE A C 1
ATOM 651 O O . PHE A 1 83 ? -0.770 -0.572 16.674 1.00 93.62 83 PHE A O 1
ATOM 658 N N . ILE A 1 84 ? -2.056 -1.343 14.982 1.00 93.88 84 ILE A N 1
ATOM 659 C CA . ILE A 1 84 ? -1.613 -0.370 13.974 1.00 93.88 84 ILE A CA 1
ATOM 660 C C . ILE A 1 84 ? -1.821 1.049 14.490 1.00 93.88 84 ILE A C 1
ATOM 662 O O . ILE A 1 84 ? -0.854 1.795 14.590 1.00 93.88 84 ILE A O 1
ATOM 666 N N . THR A 1 85 ? -3.040 1.391 14.903 1.00 90.56 85 THR A N 1
ATOM 667 C CA . THR A 1 85 ? -3.402 2.767 15.272 1.00 90.56 85 THR A CA 1
ATOM 668 C C . THR A 1 85 ? -2.680 3.229 16.536 1.00 90.56 85 THR A C 1
ATOM 670 O O . THR A 1 85 ? -2.246 4.376 16.632 1.00 90.56 85 THR A O 1
ATOM 673 N N . SER A 1 86 ? -2.430 2.309 17.477 1.00 89.50 86 SER A N 1
ATOM 674 C CA . SER A 1 86 ? -1.584 2.595 18.643 1.00 89.50 86 SER A CA 1
ATOM 675 C C . SER A 1 86 ? -0.111 2.839 18.295 1.00 89.50 86 SER A C 1
ATOM 677 O O . SER A 1 86 ? 0.560 3.572 19.016 1.00 89.50 86 SER A O 1
ATOM 679 N N . THR A 1 87 ? 0.384 2.245 17.204 1.00 91.25 87 THR A N 1
ATOM 680 C CA . THR A 1 87 ? 1.785 2.355 16.767 1.00 91.25 87 THR A CA 1
ATOM 681 C C . THR A 1 87 ? 2.004 3.575 15.871 1.00 91.25 87 THR A C 1
ATOM 683 O O . THR A 1 87 ? 3.035 4.230 15.971 1.00 91.25 87 THR A O 1
ATOM 686 N N . THR A 1 88 ? 1.040 3.902 15.005 1.00 87.00 88 THR A N 1
ATOM 687 C CA . THR A 1 88 ? 1.113 5.036 14.068 1.00 87.00 88 THR A CA 1
ATOM 688 C C . THR A 1 88 ? 0.673 6.365 14.680 1.00 87.00 88 THR A C 1
ATOM 690 O O . THR A 1 88 ? 0.871 7.405 14.058 1.00 87.00 88 THR A O 1
ATOM 693 N N . HIS A 1 89 ? 0.071 6.350 15.875 1.00 81.38 89 HIS A N 1
ATOM 694 C 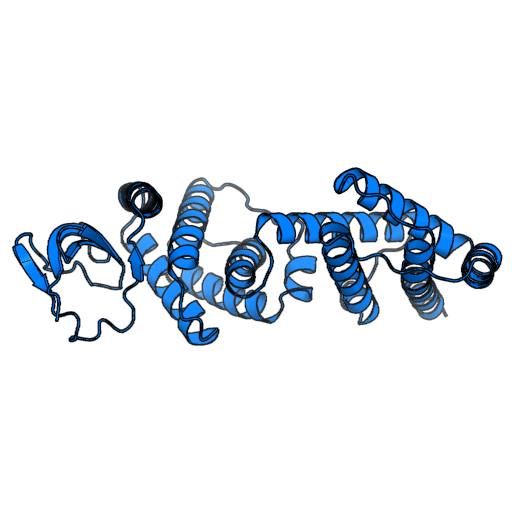CA . HIS A 1 89 ? -0.528 7.524 16.521 1.00 81.38 89 HIS A CA 1
ATOM 695 C C . HIS A 1 89 ? -1.582 8.235 15.645 1.00 81.38 89 HIS A C 1
ATOM 697 O O . HIS A 1 89 ? -1.746 9.454 15.727 1.00 81.38 89 HIS A O 1
ATOM 703 N N . THR A 1 90 ? -2.295 7.487 14.796 1.00 72.81 90 THR A N 1
ATOM 704 C CA . THR A 1 90 ? -3.378 8.023 13.955 1.00 72.81 90 THR A CA 1
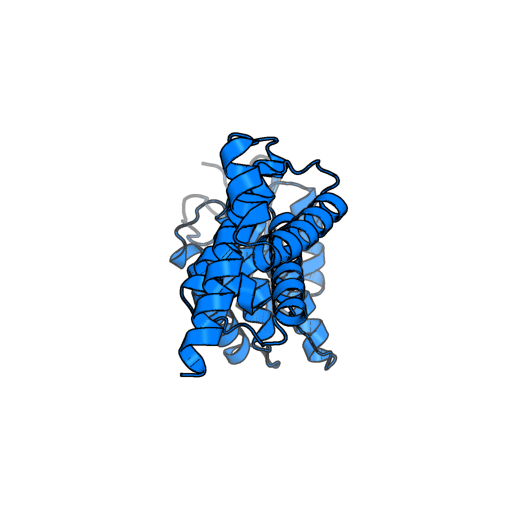ATOM 705 C C . THR A 1 90 ? -4.686 8.140 14.739 1.00 72.81 90 THR A C 1
ATOM 707 O O . THR A 1 90 ? -4.945 7.354 15.647 1.00 72.81 90 THR A O 1
ATOM 710 N N . THR A 1 91 ? -5.491 9.165 14.428 1.00 58.91 91 THR A N 1
ATOM 711 C CA . THR A 1 91 ? -6.747 9.480 15.140 1.00 58.91 91 THR A CA 1
ATOM 712 C C . THR A 1 91 ? -8.014 9.232 14.317 1.00 58.91 91 THR A C 1
ATOM 714 O O . THR A 1 91 ? -9.088 9.102 14.905 1.00 58.91 91 THR A O 1
ATOM 717 N N . ASP A 1 92 ? -7.919 9.163 12.983 1.00 63.47 92 ASP A N 1
ATOM 718 C CA . ASP A 1 92 ? -9.056 8.889 12.094 1.00 63.47 92 ASP A CA 1
ATOM 719 C C . ASP A 1 92 ? -8.881 7.552 11.370 1.00 63.47 92 ASP A C 1
ATOM 721 O O . ASP A 1 92 ? -8.386 7.457 10.248 1.00 63.47 92 ASP A O 1
ATOM 725 N N . ASP A 1 93 ? -9.282 6.490 12.058 1.00 78.94 93 ASP A N 1
ATOM 726 C CA . ASP A 1 93 ? -9.006 5.118 11.638 1.00 78.94 93 ASP A CA 1
ATOM 727 C C . ASP A 1 93 ? -10.227 4.430 11.013 1.00 78.94 93 ASP A C 1
ATOM 729 O O . ASP A 1 93 ? -10.186 3.239 10.715 1.00 78.94 93 ASP A O 1
ATOM 733 N N . LYS A 1 94 ? -11.341 5.146 10.799 1.00 85.12 94 LYS A N 1
ATOM 734 C CA . LYS A 1 94 ? -12.598 4.547 10.303 1.00 85.12 94 LYS A CA 1
ATOM 735 C C . LYS A 1 94 ? -12.401 3.883 8.938 1.00 85.12 94 LYS A C 1
ATOM 737 O O . LYS A 1 94 ? -12.843 2.755 8.723 1.00 85.12 94 LYS A O 1
ATOM 742 N N . ASN A 1 95 ? -11.697 4.566 8.033 1.00 86.94 95 ASN A N 1
ATOM 743 C CA . ASN A 1 95 ? -11.384 4.045 6.702 1.00 86.94 95 ASN A CA 1
ATOM 744 C C . ASN A 1 95 ? -10.430 2.850 6.781 1.00 86.94 95 ASN A C 1
ATOM 746 O O . ASN A 1 95 ? -10.651 1.849 6.100 1.00 86.94 95 ASN A O 1
ATOM 750 N N . LEU A 1 96 ? -9.419 2.929 7.651 1.00 91.19 96 LEU A N 1
ATOM 751 C CA . LEU A 1 96 ? -8.466 1.849 7.883 1.00 91.19 96 LEU A CA 1
ATOM 752 C C . LEU A 1 96 ? -9.159 0.585 8.406 1.00 91.19 96 LEU A C 1
ATOM 754 O O . LEU A 1 96 ? -8.895 -0.503 7.899 1.00 91.19 96 LEU A O 1
ATOM 758 N N . VAL A 1 97 ? -10.078 0.723 9.369 1.00 92.81 97 VAL A N 1
ATOM 759 C CA . VAL A 1 97 ? -10.855 -0.395 9.927 1.00 92.81 97 VAL A CA 1
ATOM 760 C C . VAL A 1 97 ? -11.629 -1.104 8.828 1.00 92.81 97 VAL A C 1
ATOM 762 O O . VAL A 1 97 ? -11.544 -2.324 8.718 1.00 92.81 97 VAL A O 1
ATOM 765 N N . VAL A 1 98 ? -12.369 -0.358 8.004 1.00 94.38 98 VAL A N 1
ATOM 766 C CA . VAL A 1 98 ? -13.175 -0.938 6.922 1.00 94.38 98 VAL A CA 1
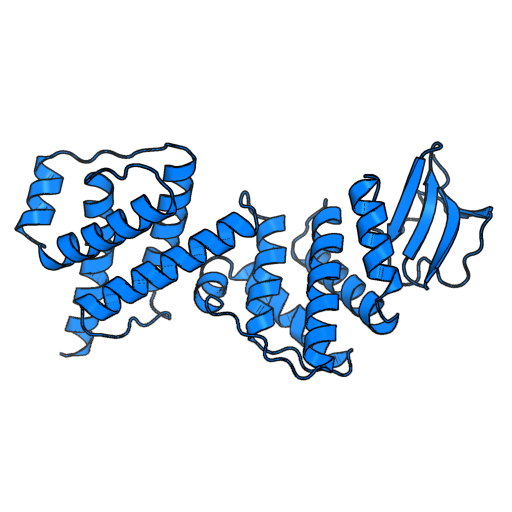ATOM 767 C C . VAL A 1 98 ? -12.275 -1.616 5.888 1.00 94.38 98 VAL A C 1
ATOM 769 O O . VAL A 1 98 ? -12.513 -2.773 5.549 1.00 94.38 98 VAL A O 1
ATOM 772 N N . ALA A 1 99 ? -11.218 -0.934 5.437 1.00 93.88 99 ALA A N 1
ATOM 773 C CA . ALA A 1 99 ? -10.325 -1.435 4.397 1.00 93.88 99 ALA A CA 1
ATOM 774 C C . ALA A 1 99 ? -9.547 -2.689 4.829 1.00 93.88 99 ALA A C 1
ATOM 776 O O . ALA A 1 99 ? -9.478 -3.656 4.074 1.00 93.88 99 ALA A O 1
ATOM 777 N N . LEU A 1 100 ? -9.000 -2.713 6.050 1.00 95.44 100 LEU A N 1
ATOM 778 C CA . LEU A 1 100 ? -8.305 -3.895 6.569 1.00 95.44 100 LEU A CA 1
ATOM 779 C C . LEU A 1 100 ? -9.263 -5.038 6.889 1.00 95.44 100 LEU A C 1
ATOM 781 O O . LEU A 1 100 ? -8.892 -6.195 6.707 1.00 95.44 100 LEU A O 1
ATOM 785 N N . THR A 1 101 ? -10.482 -4.735 7.344 1.00 96.19 101 THR A N 1
ATOM 786 C CA . THR A 1 101 ? -11.492 -5.775 7.575 1.00 96.19 101 THR A CA 1
ATOM 787 C C . THR A 1 101 ? -11.819 -6.495 6.274 1.00 96.19 101 THR A C 1
ATOM 789 O O . THR A 1 101 ? -11.749 -7.719 6.227 1.00 96.19 101 THR A O 1
ATOM 792 N N . ASP A 1 102 ? -12.095 -5.744 5.209 1.00 96.94 102 ASP A N 1
ATOM 793 C CA . ASP A 1 102 ? -12.339 -6.289 3.873 1.00 96.94 102 ASP A CA 1
ATOM 794 C C . ASP A 1 102 ? -11.157 -7.136 3.371 1.00 96.94 102 ASP A C 1
ATOM 796 O O . ASP A 1 102 ? -11.301 -8.332 3.095 1.00 96.94 102 ASP A O 1
ATOM 800 N N . HIS A 1 103 ? -9.955 -6.547 3.359 1.00 97.00 103 HIS A N 1
ATOM 801 C CA . HIS A 1 103 ? -8.746 -7.204 2.861 1.00 97.00 103 HIS A CA 1
ATOM 802 C C . HIS A 1 103 ? -8.438 -8.507 3.609 1.00 97.00 103 HIS A C 1
ATOM 804 O O . HIS A 1 103 ? -8.234 -9.547 2.981 1.00 97.00 103 HIS A O 1
ATOM 810 N N . ILE A 1 104 ? -8.452 -8.489 4.947 1.00 97.88 104 ILE A N 1
ATOM 811 C CA . ILE A 1 104 ? -8.093 -9.661 5.757 1.00 97.88 104 ILE A CA 1
ATOM 812 C C . ILE A 1 104 ? -9.167 -10.750 5.669 1.00 97.88 104 ILE A C 1
ATOM 814 O O . ILE A 1 104 ? -8.806 -11.923 5.574 1.00 97.88 104 ILE A O 1
ATOM 818 N N . ILE A 1 105 ? -10.465 -10.410 5.643 1.00 97.75 105 ILE A N 1
ATOM 819 C CA . ILE A 1 105 ? -11.535 -11.406 5.436 1.00 97.75 105 ILE A CA 1
ATOM 820 C C . ILE A 1 105 ? -11.341 -12.106 4.091 1.00 97.75 105 ILE A C 1
ATOM 822 O O . ILE A 1 105 ? -11.408 -13.338 4.005 1.00 97.75 105 ILE A O 1
ATOM 826 N N . PHE A 1 106 ? -11.083 -11.337 3.032 1.00 97.12 106 PHE A N 1
ATOM 827 C CA . PHE A 1 106 ? -10.903 -11.901 1.704 1.00 97.12 106 PHE A CA 1
ATOM 828 C C . PHE A 1 106 ? -9.630 -12.751 1.615 1.00 97.12 106 PHE A C 1
ATOM 830 O O . PHE A 1 106 ? -9.691 -13.884 1.133 1.00 97.12 106 PHE A O 1
ATOM 837 N N . ALA A 1 107 ? -8.502 -12.265 2.138 1.00 97.75 107 ALA A N 1
ATOM 838 C CA . ALA A 1 107 ? -7.253 -13.021 2.210 1.00 97.75 107 ALA A CA 1
ATOM 839 C C . ALA A 1 107 ? -7.425 -14.323 3.013 1.00 97.75 107 ALA A C 1
ATOM 841 O O . ALA A 1 107 ? -7.076 -15.396 2.519 1.00 97.75 107 ALA A O 1
ATOM 842 N N . TYR A 1 108 ? -8.062 -14.271 4.188 1.00 97.94 108 TYR A N 1
ATOM 843 C CA . TYR A 1 108 ? -8.380 -15.447 5.003 1.00 97.94 108 TYR A CA 1
ATOM 844 C C . TYR A 1 108 ? -9.201 -16.477 4.215 1.00 97.94 108 TYR A C 1
ATOM 846 O O . TYR A 1 108 ? -8.831 -17.651 4.136 1.00 97.94 108 TYR A O 1
ATOM 854 N N . LYS A 1 109 ? -10.276 -16.039 3.547 1.00 96.62 109 LYS A N 1
ATOM 855 C CA . LYS A 1 109 ? -11.129 -16.915 2.730 1.00 96.62 109 LYS A CA 1
ATOM 856 C C . LYS A 1 109 ? -10.358 -17.571 1.584 1.00 96.62 109 LYS A C 1
ATOM 858 O O . LYS A 1 109 ? -10.542 -18.761 1.326 1.00 96.62 109 LYS A O 1
ATOM 863 N N . ARG A 1 110 ? -9.485 -16.822 0.907 1.00 97.44 110 ARG A N 1
ATOM 864 C CA . ARG A 1 110 ? -8.615 -17.353 -0.154 1.00 97.44 110 ARG A CA 1
ATOM 865 C C . ARG A 1 110 ? -7.663 -18.417 0.382 1.00 97.44 110 ARG A C 1
ATOM 867 O O . ARG A 1 110 ? -7.531 -19.474 -0.233 1.00 97.44 110 ARG A O 1
ATOM 874 N N . LEU A 1 111 ? -7.070 -18.185 1.551 1.00 97.75 111 LEU A N 1
ATOM 875 C CA . LEU A 1 111 ? -6.167 -19.138 2.198 1.00 97.75 111 LEU A CA 1
ATOM 876 C C . LEU A 1 111 ? -6.897 -20.405 2.659 1.00 97.75 111 LEU A C 1
ATOM 878 O O . LEU A 1 111 ? -6.388 -21.501 2.442 1.00 97.75 111 LEU A O 1
ATOM 882 N N . LYS A 1 112 ? -8.130 -20.298 3.177 1.00 96.88 112 LYS A N 1
ATOM 883 C CA . LYS A 1 112 ? -8.984 -21.470 3.472 1.00 96.88 112 LYS A CA 1
ATOM 884 C C . LYS A 1 112 ? -9.293 -22.306 2.228 1.00 96.88 112 LYS A C 1
ATOM 886 O O . LYS A 1 112 ? -9.515 -23.508 2.333 1.00 96.88 112 LYS A O 1
ATOM 891 N N . GLN A 1 113 ? -9.294 -21.679 1.054 1.00 96.75 113 GLN A N 1
ATOM 892 C CA . GLN A 1 113 ? -9.473 -22.331 -0.245 1.00 96.75 113 GLN A CA 1
ATOM 893 C C . GLN A 1 113 ? -8.143 -22.759 -0.891 1.00 96.75 113 GLN A C 1
ATOM 895 O O . GLN A 1 113 ? -8.135 -23.132 -2.063 1.00 96.75 113 GLN A O 1
ATOM 900 N N . ASN A 1 114 ? -7.027 -22.711 -0.151 1.00 95.50 114 ASN A N 1
ATOM 901 C CA . ASN A 1 114 ? -5.674 -23.015 -0.629 1.00 95.50 114 ASN A CA 1
ATOM 902 C C . ASN A 1 114 ? -5.267 -22.211 -1.877 1.00 95.50 114 ASN A C 1
ATOM 904 O O . ASN A 1 114 ? -4.495 -22.683 -2.713 1.00 95.50 114 ASN A O 1
ATOM 908 N N . GLN A 1 115 ? -5.798 -20.996 -2.031 1.00 96.62 115 GLN A N 1
ATOM 909 C CA . GLN A 1 115 ? -5.419 -20.120 -3.130 1.00 96.62 115 GLN A CA 1
ATOM 910 C C . GLN A 1 115 ? -4.097 -19.421 -2.826 1.00 96.62 115 GLN A C 1
ATOM 912 O O . GLN A 1 115 ? -3.887 -18.896 -1.734 1.00 96.62 115 GLN A O 1
ATOM 917 N N . ILE A 1 116 ? -3.232 -19.356 -3.835 1.00 92.75 116 ILE A N 1
ATOM 9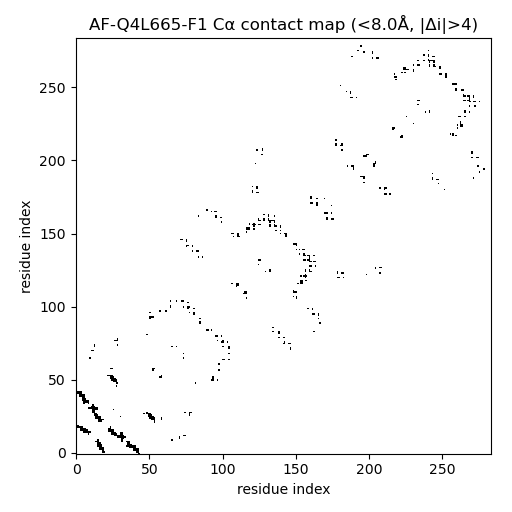18 C CA . ILE A 1 116 ? -1.957 -18.648 -3.747 1.00 92.75 116 ILE A CA 1
ATOM 919 C C . ILE A 1 116 ? -2.222 -17.142 -3.757 1.00 92.75 116 ILE A C 1
ATOM 921 O O . ILE A 1 116 ? -2.956 -16.634 -4.612 1.00 92.75 116 ILE A O 1
ATOM 925 N N . ILE A 1 117 ? -1.598 -16.429 -2.824 1.00 94.75 117 ILE A N 1
ATOM 926 C CA . ILE A 1 117 ? -1.542 -14.970 -2.806 1.00 94.75 117 ILE A CA 1
ATOM 927 C C . ILE A 1 117 ? -0.100 -14.571 -3.105 1.00 94.75 117 ILE A C 1
ATOM 929 O O . ILE A 1 117 ? 0.818 -15.060 -2.456 1.00 94.75 117 ILE A O 1
ATOM 933 N N . SER A 1 118 ? 0.083 -13.726 -4.117 1.00 93.62 118 SER A N 1
ATOM 934 C CA . SER A 1 118 ? 1.388 -13.215 -4.522 1.00 93.62 118 SER A CA 1
ATOM 935 C C . SER A 1 118 ? 1.308 -11.709 -4.730 1.00 93.62 118 SER A C 1
ATOM 937 O O . SER A 1 118 ? 0.329 -11.206 -5.292 1.00 93.62 118 SER A O 1
ATOM 939 N N . ASN A 1 119 ? 2.336 -11.005 -4.269 1.00 93.19 119 ASN A N 1
ATOM 940 C CA . ASN A 1 119 ? 2.488 -9.570 -4.385 1.00 93.19 119 ASN A CA 1
ATOM 941 C C . ASN A 1 119 ? 3.764 -9.250 -5.179 1.00 93.19 119 ASN A C 1
ATOM 943 O O . ASN A 1 119 ? 4.857 -9.248 -4.608 1.00 93.19 119 ASN A O 1
ATOM 947 N N . PRO A 1 120 ? 3.652 -8.914 -6.477 1.00 91.81 120 PRO A N 1
ATOM 948 C CA . PRO A 1 120 ? 4.818 -8.610 -7.303 1.00 91.81 120 PRO A CA 1
ATOM 949 C C . PRO A 1 120 ? 5.520 -7.300 -6.913 1.00 91.81 120 PRO A C 1
ATOM 951 O O . PRO A 1 120 ? 6.555 -6.991 -7.486 1.00 91.81 120 PRO A O 1
ATOM 954 N N . PHE A 1 121 ? 4.961 -6.528 -5.973 1.00 94.44 121 PHE A N 1
ATOM 955 C CA . PHE A 1 121 ? 5.412 -5.183 -5.609 1.00 94.44 121 PHE A CA 1
ATOM 956 C C . PHE A 1 121 ? 5.840 -5.057 -4.138 1.00 94.44 121 PHE A C 1
ATOM 958 O O . PHE A 1 121 ? 5.857 -3.960 -3.564 1.00 94.44 121 PHE A O 1
ATOM 965 N N . ALA A 1 122 ? 6.116 -6.185 -3.476 1.00 93.44 122 ALA A N 1
ATOM 966 C CA . ALA A 1 122 ? 6.471 -6.201 -2.060 1.00 93.44 122 ALA A CA 1
ATOM 967 C C . ALA A 1 122 ? 7.791 -5.457 -1.783 1.00 93.44 122 ALA A C 1
ATOM 969 O O . ALA A 1 122 ? 7.910 -4.782 -0.761 1.00 93.44 122 ALA A O 1
ATOM 970 N N . ILE A 1 123 ? 8.757 -5.530 -2.707 1.00 94.00 123 ILE A N 1
ATOM 971 C CA . ILE A 1 123 ? 10.072 -4.884 -2.579 1.00 94.00 123 ILE A CA 1
ATOM 972 C C . ILE A 1 123 ? 9.922 -3.361 -2.638 1.00 94.00 123 ILE A C 1
ATOM 974 O O . ILE A 1 123 ? 10.395 -2.653 -1.750 1.00 94.00 123 ILE A O 1
ATOM 978 N N . GLU A 1 124 ? 9.213 -2.846 -3.639 1.00 96.44 124 GLU A N 1
ATOM 979 C CA . GLU A 1 124 ? 8.931 -1.419 -3.795 1.00 96.44 124 GLU A CA 1
ATOM 980 C C . GLU A 1 124 ? 8.173 -0.886 -2.583 1.00 96.44 124 GLU A C 1
ATOM 982 O O . GLU A 1 124 ? 8.558 0.135 -2.015 1.00 96.44 124 GLU A O 1
ATOM 987 N N . THR A 1 125 ? 7.159 -1.625 -2.124 1.00 96.38 125 THR A N 1
ATOM 988 C CA . THR A 1 125 ? 6.392 -1.268 -0.924 1.00 96.38 125 THR A CA 1
ATOM 989 C C . THR A 1 125 ? 7.289 -1.189 0.310 1.00 96.38 125 THR A C 1
ATOM 991 O O . THR A 1 125 ? 7.218 -0.212 1.053 1.00 96.38 125 THR A O 1
ATOM 994 N N . LYS A 1 126 ? 8.169 -2.177 0.515 1.00 96.75 126 LYS A N 1
ATOM 995 C CA . LYS A 1 126 ? 9.105 -2.214 1.646 1.00 96.75 126 LYS A CA 1
ATOM 996 C C . LYS A 1 126 ? 10.028 -1.001 1.670 1.00 96.75 126 LYS A C 1
ATOM 998 O O . LYS A 1 126 ? 10.280 -0.454 2.739 1.00 96.75 126 LYS A O 1
ATOM 1003 N N . HIS A 1 127 ? 10.557 -0.596 0.519 1.00 96.00 127 HIS A N 1
ATOM 1004 C CA . HIS A 1 127 ? 11.503 0.515 0.464 1.00 96.00 127 HIS A CA 1
ATOM 1005 C C . HIS A 1 127 ? 10.827 1.891 0.479 1.00 96.00 127 HIS A C 1
ATOM 1007 O O . HIS A 1 127 ? 11.399 2.827 1.030 1.00 96.00 127 HIS A O 1
ATOM 1013 N N . LEU A 1 128 ? 9.633 2.036 -0.103 1.00 96.38 128 LEU A N 1
ATOM 1014 C CA . LEU A 1 128 ? 8.903 3.307 -0.089 1.00 96.38 128 LEU A CA 1
ATOM 1015 C C . LEU A 1 128 ? 8.185 3.574 1.237 1.00 96.38 128 LEU A C 1
ATOM 1017 O O . LEU A 1 128 ? 8.050 4.734 1.618 1.00 96.38 128 LEU A O 1
ATOM 1021 N N . TYR A 1 129 ? 7.730 2.520 1.916 1.00 95.88 129 TYR A N 1
ATOM 1022 C CA . TYR A 1 129 ? 6.882 2.595 3.106 1.00 95.88 129 TYR A CA 1
ATOM 1023 C C . TYR A 1 129 ? 7.421 1.684 4.219 1.00 95.88 129 TYR A C 1
ATOM 1025 O O . TYR A 1 129 ? 6.710 0.823 4.737 1.00 95.88 129 TYR A O 1
ATOM 1033 N N . SER A 1 130 ? 8.700 1.847 4.575 1.00 95.69 130 SER A N 1
ATOM 1034 C CA . SER A 1 130 ? 9.416 0.960 5.508 1.00 95.69 130 SER A CA 1
ATOM 1035 C C . SER A 1 130 ? 8.728 0.800 6.861 1.00 95.69 130 SER A C 1
ATOM 1037 O O . SER A 1 130 ? 8.646 -0.314 7.379 1.00 95.69 130 SER A O 1
ATOM 1039 N N . ASP A 1 131 ? 8.196 1.890 7.410 1.00 95.94 131 ASP A N 1
ATOM 1040 C CA . ASP A 1 131 ? 7.566 1.889 8.732 1.00 95.94 131 ASP A CA 1
ATOM 1041 C C . ASP A 1 131 ? 6.232 1.137 8.685 1.00 95.94 131 ASP A C 1
ATOM 1043 O O . ASP A 1 131 ? 5.984 0.240 9.494 1.00 95.94 131 ASP A O 1
ATOM 1047 N N . ALA A 1 132 ? 5.416 1.411 7.662 1.00 96.56 132 ALA A N 1
ATOM 1048 C CA . ALA A 1 132 ? 4.185 0.673 7.402 1.00 96.56 132 ALA A CA 1
ATOM 1049 C C . ALA A 1 132 ? 4.462 -0.821 7.161 1.00 96.56 132 ALA A C 1
ATOM 1051 O O . ALA A 1 132 ? 3.729 -1.670 7.667 1.00 96.56 132 ALA A O 1
ATOM 1052 N N . TYR A 1 133 ? 5.546 -1.156 6.454 1.00 98.00 133 TYR A N 1
ATOM 1053 C CA . TYR A 1 133 ? 5.975 -2.536 6.220 1.00 98.00 133 TYR A CA 1
ATOM 1054 C C . TYR A 1 133 ? 6.387 -3.249 7.515 1.00 98.00 133 TYR A C 1
ATOM 1056 O O . TYR A 1 133 ? 6.016 -4.403 7.736 1.00 98.00 133 TYR A O 1
ATOM 1064 N N . ALA A 1 134 ? 7.111 -2.571 8.408 1.00 98.06 134 ALA A N 1
ATOM 1065 C CA . ALA A 1 134 ? 7.506 -3.127 9.700 1.00 98.06 134 ALA A CA 1
ATOM 1066 C C . ALA A 1 134 ? 6.296 -3.398 10.612 1.00 98.06 134 ALA A C 1
ATOM 1068 O O . ALA A 1 134 ? 6.234 -4.438 11.274 1.00 98.06 134 ALA A O 1
ATOM 1069 N N . ILE A 1 135 ? 5.311 -2.495 10.622 1.00 97.94 135 ILE A N 1
ATOM 1070 C CA . ILE A 1 135 ? 4.051 -2.685 11.356 1.00 97.94 135 ILE A CA 1
ATOM 1071 C C . ILE A 1 135 ? 3.249 -3.836 10.736 1.00 97.94 135 ILE A C 1
ATOM 1073 O O . ILE A 1 135 ? 2.800 -4.727 11.458 1.00 97.94 135 ILE A O 1
ATOM 1077 N N . ALA A 1 136 ? 3.122 -3.866 9.407 1.00 98.25 136 ALA A N 1
ATOM 1078 C CA . ALA A 1 136 ? 2.425 -4.926 8.683 1.00 98.25 136 ALA A CA 1
ATOM 1079 C C . ALA A 1 136 ? 3.025 -6.313 8.955 1.00 98.25 136 ALA A C 1
ATOM 1081 O O . ALA A 1 136 ? 2.282 -7.273 9.138 1.00 98.25 136 ALA A O 1
ATOM 1082 N N . SER A 1 137 ? 4.354 -6.422 9.058 1.00 98.50 137 SER A N 1
ATOM 1083 C CA . SER A 1 137 ? 5.020 -7.685 9.400 1.00 98.50 137 SER A CA 1
ATOM 1084 C C . SER A 1 137 ? 4.547 -8.220 10.753 1.00 98.50 137 SER A C 1
ATOM 1086 O O . SER A 1 137 ? 4.192 -9.389 10.866 1.00 98.50 137 SER A O 1
ATOM 1088 N N . GLN A 1 138 ? 4.463 -7.354 11.766 1.00 98.50 138 GLN A N 1
ATOM 1089 C CA . GLN A 1 138 ? 3.987 -7.738 13.097 1.00 98.50 138 GLN A CA 1
ATOM 1090 C C . GLN A 1 138 ? 2.492 -8.079 13.111 1.00 98.50 138 GLN A C 1
ATOM 1092 O O . GLN A 1 138 ? 2.062 -8.944 13.874 1.00 98.50 138 GLN A O 1
ATOM 1097 N N . VAL A 1 139 ? 1.690 -7.416 12.272 1.00 98.31 139 VAL A N 1
ATOM 1098 C CA . VAL A 1 139 ? 0.275 -7.762 12.079 1.00 98.31 139 VAL A CA 1
ATOM 1099 C C . VAL A 1 139 ? 0.147 -9.175 11.509 1.00 98.31 139 VAL A C 1
ATOM 1101 O O . VAL A 1 139 ? -0.597 -9.980 12.062 1.00 98.31 139 VAL A O 1
ATOM 1104 N N . ILE A 1 140 ? 0.913 -9.511 10.469 1.00 98.44 140 ILE A N 1
ATOM 1105 C CA . ILE A 1 140 ? 0.921 -10.856 9.877 1.00 98.44 140 ILE A CA 1
ATOM 1106 C C . ILE A 1 140 ? 1.358 -11.916 10.891 1.00 98.44 140 ILE A C 1
ATOM 1108 O O . ILE A 1 140 ? 0.724 -12.969 10.977 1.00 98.44 140 ILE A O 1
ATOM 1112 N N . ASP A 1 141 ? 2.372 -11.634 11.710 1.00 98.31 141 ASP A N 1
ATOM 1113 C CA . ASP A 1 141 ? 2.798 -12.547 12.774 1.00 98.31 141 ASP A CA 1
ATOM 1114 C C . ASP A 1 141 ? 1.673 -12.810 13.786 1.00 98.31 141 ASP A C 1
ATOM 1116 O O . ASP A 1 141 ? 1.428 -13.959 14.157 1.00 98.31 141 ASP A O 1
ATOM 1120 N N . LYS A 1 142 ? 0.938 -11.768 14.198 1.00 97.38 142 LYS A N 1
ATOM 1121 C CA . LYS A 1 142 ? -0.215 -11.902 15.104 1.00 97.38 142 LYS A CA 1
ATOM 1122 C C . LYS A 1 142 ? -1.358 -12.686 14.465 1.00 97.38 142 LYS A C 1
ATOM 1124 O O . LYS A 1 142 ? -1.922 -13.561 15.119 1.00 97.38 142 LYS A O 1
ATOM 1129 N N . LEU A 1 143 ? -1.682 -12.418 13.199 1.00 98.25 143 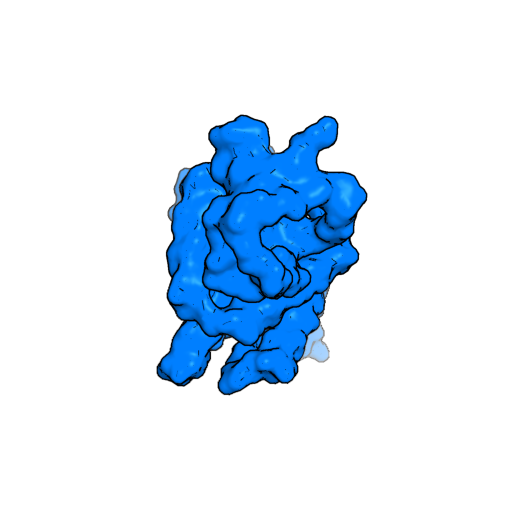LEU A N 1
ATOM 1130 C CA . LEU A 1 143 ? -2.716 -13.157 12.467 1.00 98.25 143 LEU A CA 1
ATOM 1131 C C . LEU A 1 143 ? -2.361 -14.647 12.368 1.00 98.25 143 LEU A C 1
ATOM 1133 O O . LEU A 1 143 ? -3.193 -15.491 12.690 1.00 98.25 143 LEU A O 1
ATOM 1137 N N . ASN A 1 144 ? -1.108 -14.967 12.033 1.00 98.12 144 ASN A N 1
ATOM 1138 C CA . ASN A 1 144 ? -0.599 -16.341 11.961 1.00 98.12 144 ASN A CA 1
ATOM 1139 C C . ASN A 1 144 ? -0.587 -17.070 13.313 1.00 98.12 144 ASN A C 1
ATOM 1141 O O . ASN A 1 144 ? -0.629 -18.297 13.345 1.00 98.12 144 ASN A O 1
ATOM 1145 N N . GLN A 1 145 ? -0.517 -16.340 14.429 1.00 96.69 145 GLN A N 1
ATOM 1146 C CA . GLN A 1 145 ? -0.630 -16.917 15.772 1.00 96.69 145 GLN A CA 1
ATOM 1147 C C . GLN A 1 145 ? -2.082 -17.177 16.185 1.00 96.69 145 GLN A C 1
ATOM 1149 O O . GLN A 1 145 ? -2.319 -18.026 17.045 1.00 96.69 145 GLN A O 1
ATOM 1154 N N . ARG A 1 146 ? -3.046 -16.432 15.626 1.00 95.50 146 ARG A N 1
ATOM 1155 C CA . ARG A 1 146 ? -4.439 -16.451 16.093 1.00 95.50 146 ARG A CA 1
ATOM 1156 C C . ARG A 1 146 ? -5.399 -17.230 15.200 1.00 95.50 146 ARG A C 1
ATOM 1158 O O . ARG A 1 146 ? -6.416 -17.708 15.700 1.00 95.50 146 ARG A O 1
ATOM 1165 N N . LEU A 1 147 ? -5.110 -17.318 13.908 1.00 97.00 147 LEU A N 1
ATOM 1166 C CA . LEU A 1 147 ? -5.998 -17.905 12.911 1.00 97.00 147 LEU A CA 1
ATOM 1167 C C . LEU A 1 147 ? -5.485 -19.270 12.448 1.00 97.00 147 LEU A C 1
ATOM 1169 O O . LEU A 1 147 ? -4.303 -19.584 12.538 1.00 97.00 147 LEU A O 1
ATOM 1173 N N . ASP A 1 148 ? -6.392 -20.091 11.931 1.00 96.06 148 ASP A N 1
ATOM 1174 C CA . ASP A 1 148 ? -6.130 -21.462 11.477 1.00 96.06 148 ASP A CA 1
ATOM 1175 C C . ASP A 1 148 ? -5.595 -21.539 10.031 1.00 96.06 148 ASP A C 1
ATOM 1177 O O . ASP A 1 148 ? -5.641 -22.593 9.394 1.00 96.06 148 ASP A O 1
ATOM 1181 N N . VAL A 1 149 ? -5.075 -20.427 9.506 1.00 96.56 149 VAL A N 1
ATOM 1182 C CA . VAL A 1 149 ? -4.407 -20.334 8.202 1.00 96.56 149 VAL A CA 1
ATOM 1183 C C . VAL A 1 149 ? -3.067 -19.625 8.344 1.00 96.56 149 VAL A C 1
ATOM 1185 O O . VAL A 1 149 ? -2.865 -18.833 9.262 1.00 96.56 149 VAL A O 1
ATOM 1188 N N . LYS A 1 150 ? -2.158 -19.872 7.397 1.00 97.12 150 LYS A N 1
ATOM 1189 C CA . LYS A 1 150 ? -0.859 -19.198 7.335 1.00 97.12 150 LYS A CA 1
ATOM 1190 C C . LYS A 1 150 ? -0.853 -18.143 6.231 1.00 97.12 150 LYS A C 1
ATOM 1192 O O . LYS A 1 150 ? -0.779 -18.482 5.052 1.00 97.12 150 LYS A O 1
ATOM 1197 N N . PHE A 1 151 ? -0.897 -16.876 6.618 1.00 98.00 151 PHE A N 1
ATOM 1198 C CA . PHE A 1 151 ? -0.704 -15.735 5.733 1.00 98.00 151 PHE A CA 1
ATOM 1199 C C . PHE A 1 151 ? 0.741 -15.721 5.203 1.00 98.00 151 PHE A C 1
ATOM 1201 O O . PHE A 1 151 ? 1.684 -15.810 6.002 1.00 98.00 151 PHE A O 1
ATOM 1208 N N . PRO A 1 152 ? 0.938 -15.643 3.873 1.00 97.00 152 PRO A N 1
ATOM 1209 C CA . PRO A 1 152 ? 2.265 -15.609 3.270 1.00 97.00 152 PRO A CA 1
ATOM 1210 C C . PRO A 1 152 ? 2.947 -14.241 3.463 1.00 97.00 152 PRO A C 1
ATOM 1212 O O . PRO A 1 152 ? 2.261 -13.242 3.677 1.00 97.00 152 PRO A O 1
ATOM 1215 N N . PRO A 1 153 ? 4.285 -14.156 3.324 1.00 96.50 153 PRO A N 1
ATOM 1216 C CA . PRO A 1 153 ? 5.017 -12.888 3.403 1.00 96.50 153 PRO A CA 1
ATOM 1217 C C . PRO A 1 153 ? 4.514 -11.804 2.435 1.00 96.50 153 PRO A C 1
ATOM 1219 O O . PRO A 1 153 ? 4.590 -10.622 2.755 1.00 96.50 153 PRO A O 1
ATOM 1222 N N . ASP A 1 154 ? 3.957 -12.184 1.283 1.00 96.88 154 ASP A N 1
ATOM 1223 C CA . ASP A 1 154 ? 3.347 -11.277 0.302 1.00 96.88 154 ASP A CA 1
ATOM 1224 C C . ASP A 1 154 ? 2.240 -10.381 0.893 1.00 96.88 154 ASP A C 1
ATOM 1226 O O . ASP A 1 154 ? 2.073 -9.231 0.472 1.00 96.88 154 ASP A O 1
ATOM 1230 N N . GLU A 1 155 ? 1.520 -10.875 1.905 1.00 97.81 155 GLU A N 1
ATOM 1231 C CA . GLU A 1 155 ? 0.473 -10.129 2.612 1.00 97.81 155 GLU A CA 1
ATOM 1232 C C . GLU A 1 155 ? 1.027 -8.964 3.438 1.00 97.81 155 GLU A C 1
ATOM 1234 O O . GLU A 1 155 ? 0.328 -7.971 3.635 1.00 97.81 155 GLU A O 1
ATOM 1239 N N . ILE A 1 156 ? 2.306 -9.012 3.832 1.00 98.44 156 ILE A N 1
ATOM 1240 C CA . ILE A 1 156 ? 2.973 -7.880 4.487 1.00 98.44 156 ILE A CA 1
ATOM 1241 C C . ILE A 1 156 ? 2.931 -6.660 3.565 1.00 98.44 156 ILE A C 1
ATOM 1243 O O . ILE A 1 156 ? 2.598 -5.566 4.009 1.00 98.44 156 ILE A O 1
ATOM 1247 N N . GLY A 1 157 ? 3.200 -6.845 2.269 1.00 97.44 157 GLY A N 1
ATOM 1248 C CA . GLY A 1 157 ? 3.151 -5.757 1.295 1.00 97.44 157 GLY A CA 1
ATOM 1249 C C . GLY A 1 157 ? 1.737 -5.201 1.089 1.00 97.44 157 GLY A C 1
ATOM 1250 O O . GLY A 1 157 ? 1.570 -3.988 0.990 1.00 97.44 157 GLY A O 1
ATOM 1251 N N . PHE A 1 158 ? 0.704 -6.050 1.064 1.00 97.50 158 PHE A N 1
ATOM 1252 C CA . PHE A 1 158 ? -0.676 -5.571 0.913 1.00 97.50 158 PHE A CA 1
ATOM 1253 C C . PHE A 1 158 ? -1.156 -4.802 2.148 1.00 97.50 158 PHE A C 1
ATOM 1255 O O . PHE A 1 158 ? -1.672 -3.692 2.016 1.00 97.50 158 PHE A O 1
ATOM 1262 N N . ILE A 1 159 ? -0.915 -5.331 3.352 1.00 97.75 159 ILE A N 1
ATOM 1263 C CA . ILE A 1 159 ? -1.255 -4.634 4.599 1.00 97.75 159 ILE A CA 1
ATOM 1264 C C . ILE A 1 159 ? -0.449 -3.335 4.730 1.00 97.75 159 ILE A C 1
ATOM 1266 O O . ILE A 1 159 ? -1.012 -2.311 5.113 1.00 97.75 159 ILE A O 1
ATOM 1270 N N . ALA A 1 160 ? 0.834 -3.329 4.356 1.00 97.38 160 ALA A N 1
ATOM 1271 C CA . ALA A 1 160 ? 1.659 -2.124 4.377 1.00 97.38 160 ALA A CA 1
ATOM 1272 C C . ALA A 1 160 ? 1.086 -1.011 3.490 1.00 97.38 160 ALA A C 1
ATOM 1274 O O . ALA A 1 160 ? 1.087 0.145 3.903 1.00 97.38 160 ALA A O 1
ATOM 1275 N N . LEU A 1 161 ? 0.543 -1.344 2.313 1.00 96.44 161 LEU A N 1
ATOM 1276 C CA . LEU A 1 161 ? -0.129 -0.368 1.452 1.00 96.44 161 LEU A CA 1
ATOM 1277 C C . LEU A 1 161 ? -1.405 0.192 2.090 1.00 96.44 161 LEU A C 1
ATOM 1279 O O . LEU A 1 161 ? -1.636 1.396 2.006 1.00 96.44 161 LEU A O 1
ATOM 1283 N N . HIS A 1 162 ? -2.205 -0.639 2.765 1.00 94.94 162 HIS A N 1
ATOM 1284 C CA . HIS A 1 162 ? -3.373 -0.155 3.509 1.00 94.94 162 HIS A CA 1
ATOM 1285 C C . HIS A 1 162 ? -2.975 0.811 4.630 1.00 94.94 162 HIS A C 1
ATOM 1287 O O . HIS A 1 162 ? -3.561 1.888 4.734 1.00 94.94 162 HIS A O 1
ATOM 1293 N N . ILE A 1 163 ? -1.950 0.465 5.415 1.00 95.44 163 ILE A N 1
ATOM 1294 C CA . ILE A 1 163 ? -1.423 1.326 6.482 1.00 95.44 163 ILE A CA 1
ATOM 1295 C C . ILE A 1 163 ? -0.894 2.639 5.892 1.00 95.44 163 ILE A C 1
ATOM 1297 O O . ILE A 1 163 ? -1.310 3.711 6.324 1.00 95.44 163 ILE A O 1
ATOM 1301 N N . ALA A 1 164 ? -0.035 2.563 4.871 1.00 94.44 164 ALA A N 1
ATOM 1302 C CA . ALA A 1 164 ? 0.569 3.733 4.243 1.00 94.44 164 ALA A CA 1
ATOM 1303 C C . ALA A 1 164 ? -0.486 4.660 3.626 1.00 94.44 164 ALA A C 1
ATOM 1305 O O . ALA A 1 164 ? -0.399 5.872 3.782 1.00 94.44 164 ALA A O 1
ATOM 1306 N N . SER A 1 165 ? -1.518 4.112 2.976 1.00 92.62 165 SER A N 1
ATOM 1307 C CA . SER A 1 165 ? -2.604 4.912 2.390 1.00 92.62 165 SER A CA 1
ATOM 1308 C C . SER A 1 165 ? -3.451 5.665 3.420 1.00 92.62 165 SER A C 1
ATOM 1310 O O . SER A 1 165 ? -4.173 6.587 3.055 1.00 92.62 165 SER A O 1
ATOM 1312 N N . ASN A 1 166 ? -3.366 5.289 4.702 1.00 90.25 166 ASN A N 1
ATOM 1313 C CA . ASN A 1 166 ? -4.022 6.000 5.797 1.00 90.25 166 ASN A CA 1
ATOM 1314 C C . ASN A 1 166 ? -3.138 7.108 6.400 1.00 90.25 166 ASN A C 1
ATOM 1316 O O . ASN A 1 166 ? -3.645 7.969 7.112 1.00 90.25 166 ASN A O 1
ATOM 1320 N N . THR A 1 167 ? -1.826 7.085 6.147 1.00 87.38 167 THR A N 1
ATOM 1321 C CA . THR A 1 167 ? -0.858 8.050 6.703 1.00 87.38 167 THR A CA 1
ATOM 1322 C C . THR A 1 167 ? -0.280 9.010 5.664 1.00 87.38 167 THR A C 1
ATOM 1324 O O . THR A 1 167 ? 0.214 10.075 6.020 1.00 87.38 167 THR A O 1
ATOM 1327 N N . GLU A 1 168 ? -0.316 8.645 4.385 1.00 87.88 168 GLU A N 1
ATOM 1328 C CA . GLU A 1 168 ? 0.232 9.417 3.269 1.00 87.88 168 GLU A CA 1
ATOM 1329 C C . GLU A 1 168 ? -0.865 10.152 2.486 1.00 87.88 168 GLU A C 1
ATOM 1331 O O . GLU A 1 168 ? -2.007 9.710 2.403 1.00 87.88 168 GLU A O 1
ATOM 1336 N N . ASP A 1 169 ? -0.484 11.231 1.800 1.00 88.25 169 ASP A N 1
ATOM 1337 C CA . ASP A 1 169 ? -1.332 11.967 0.844 1.00 88.25 169 ASP A CA 1
ATOM 1338 C C . ASP A 1 169 ? -1.400 11.247 -0.524 1.00 88.25 169 ASP A C 1
ATOM 1340 O O . ASP A 1 169 ? -1.113 11.828 -1.572 1.00 88.25 169 ASP A O 1
ATOM 1344 N N . LEU A 1 170 ? -1.644 9.932 -0.506 1.00 91.38 170 LEU A N 1
ATOM 1345 C CA . LEU A 1 170 ? -1.775 9.070 -1.685 1.00 91.38 170 LEU A CA 1
ATOM 1346 C C . LEU A 1 170 ? -2.800 7.967 -1.418 1.00 91.38 170 LEU A C 1
ATOM 1348 O O . LEU A 1 170 ? -2.712 7.244 -0.428 1.00 91.38 170 LEU A O 1
ATOM 1352 N N . THR A 1 171 ? -3.723 7.767 -2.354 1.00 92.50 171 THR A N 1
ATOM 1353 C CA . THR A 1 171 ? -4.648 6.631 -2.303 1.00 92.50 171 THR A CA 1
ATOM 1354 C C . THR A 1 171 ? -3.917 5.309 -2.546 1.00 92.50 171 THR A C 1
ATOM 1356 O O . THR A 1 171 ? -2.901 5.255 -3.243 1.00 92.50 171 THR A O 1
ATOM 1359 N N . ILE A 1 172 ? -4.480 4.197 -2.060 1.00 92.69 172 ILE A N 1
ATOM 1360 C CA . ILE A 1 172 ? -3.931 2.853 -2.317 1.00 92.69 172 ILE A CA 1
ATOM 1361 C C . ILE A 1 172 ? -3.785 2.548 -3.820 1.00 92.69 172 ILE A C 1
ATOM 1363 O O . ILE A 1 172 ? -2.841 1.874 -4.234 1.00 92.69 172 ILE A O 1
ATOM 1367 N N . HIS A 1 173 ? -4.681 3.087 -4.656 1.00 93.38 173 HIS A N 1
ATOM 1368 C CA . HIS A 1 173 ? -4.609 2.935 -6.108 1.00 93.38 173 HIS A CA 1
ATOM 1369 C C . HIS A 1 173 ? -3.401 3.671 -6.700 1.00 93.38 173 HIS A C 1
ATOM 1371 O O . HIS A 1 173 ? -2.671 3.101 -7.512 1.00 93.38 173 HIS A O 1
ATOM 1377 N N . GLU A 1 174 ? -3.148 4.907 -6.264 1.00 94.81 174 GLU A N 1
ATOM 1378 C CA . GLU A 1 174 ? -1.974 5.676 -6.685 1.00 94.81 174 GLU A CA 1
ATOM 1379 C C . GLU A 1 174 ? -0.674 5.018 -6.223 1.00 94.81 174 GLU A C 1
ATOM 1381 O O . GLU A 1 174 ? 0.261 4.902 -7.013 1.00 94.81 174 GLU A O 1
ATOM 1386 N N . MET A 1 175 ? -0.623 4.523 -4.982 1.00 96.06 175 MET A N 1
ATOM 1387 C CA . MET A 1 175 ? 0.540 3.790 -4.472 1.00 96.06 175 MET A CA 1
ATOM 1388 C C . MET A 1 175 ? 0.816 2.521 -5.288 1.00 96.06 175 MET A C 1
ATOM 1390 O O . MET A 1 175 ? 1.953 2.267 -5.683 1.00 96.06 175 MET A O 1
ATOM 1394 N N . SER A 1 176 ? -0.228 1.751 -5.608 1.00 95.69 176 SER A N 1
ATOM 1395 C CA . SER A 1 176 ? -0.109 0.557 -6.451 1.00 95.69 176 SER A CA 1
ATOM 1396 C C . SER A 1 176 ? 0.385 0.898 -7.863 1.00 95.69 176 SER A C 1
ATOM 1398 O O . SER A 1 176 ? 1.251 0.206 -8.405 1.00 95.69 176 SER A O 1
ATOM 1400 N N . LEU A 1 177 ? -0.111 1.992 -8.452 1.00 96.06 177 LEU A N 1
ATOM 1401 C CA . LEU A 1 177 ? 0.353 2.476 -9.751 1.00 96.06 177 LEU A CA 1
ATOM 1402 C C . LEU A 1 177 ? 1.828 2.893 -9.703 1.00 96.06 177 LEU A C 1
ATOM 1404 O O . LEU A 1 177 ? 2.586 2.513 -10.593 1.00 96.06 177 LEU A O 1
ATOM 1408 N N . ILE A 1 178 ? 2.242 3.626 -8.667 1.00 97.81 178 ILE A N 1
ATOM 1409 C CA . ILE A 1 178 ? 3.637 4.031 -8.461 1.00 97.81 178 ILE A CA 1
ATOM 1410 C C . ILE A 1 178 ? 4.543 2.803 -8.389 1.00 97.81 178 ILE A C 1
ATOM 1412 O O . ILE A 1 178 ? 5.500 2.720 -9.158 1.00 97.81 178 ILE A O 1
ATOM 1416 N N . ASN A 1 179 ? 4.206 1.824 -7.546 1.00 97.31 179 ASN A N 1
ATOM 1417 C CA . ASN A 1 179 ? 4.979 0.590 -7.430 1.00 97.31 179 ASN A CA 1
ATOM 1418 C C . ASN A 1 179 ? 5.101 -0.128 -8.778 1.00 97.31 179 ASN A C 1
ATOM 1420 O O . ASN A 1 179 ? 6.200 -0.462 -9.207 1.00 97.31 179 ASN A O 1
ATOM 1424 N N . LYS A 1 180 ? 3.989 -0.271 -9.507 1.00 97.62 180 LYS A N 1
ATOM 1425 C CA . LYS A 1 180 ? 3.980 -0.888 -10.839 1.00 97.62 180 LYS A CA 1
ATOM 1426 C C . LYS A 1 180 ? 4.899 -0.169 -11.830 1.00 97.62 180 LYS A C 1
ATOM 1428 O O . LYS A 1 180 ? 5.540 -0.823 -12.655 1.00 97.62 180 LYS A O 1
ATOM 1433 N N . LEU A 1 181 ? 4.929 1.164 -11.812 1.00 98.31 181 LEU A N 1
ATOM 1434 C CA . LEU A 1 181 ? 5.785 1.949 -12.703 1.00 98.31 181 LEU A CA 1
ATOM 1435 C C . LEU A 1 181 ? 7.256 1.876 -12.293 1.00 98.31 181 LEU A C 1
ATOM 1437 O O . LEU A 1 181 ? 8.113 1.842 -13.175 1.00 98.31 181 LEU A O 1
ATOM 1441 N N . ILE A 1 182 ? 7.552 1.766 -10.999 1.00 98.38 182 ILE A N 1
ATOM 1442 C CA . ILE A 1 182 ? 8.904 1.496 -10.502 1.00 98.38 182 ILE A CA 1
ATOM 1443 C C . ILE A 1 182 ? 9.392 0.139 -11.007 1.00 98.38 182 ILE A C 1
ATOM 1445 O O . ILE A 1 182 ? 10.421 0.107 -11.679 1.00 98.38 182 ILE A O 1
ATOM 1449 N N . SER A 1 183 ? 8.636 -0.945 -10.800 1.00 97.69 183 SER A N 1
ATOM 1450 C CA . SER A 1 183 ? 9.048 -2.287 -11.244 1.00 97.69 183 SER A CA 1
ATOM 1451 C C . SER A 1 183 ? 9.290 -2.335 -12.752 1.00 97.69 183 SER A C 1
ATOM 1453 O O . SER A 1 183 ? 10.274 -2.900 -13.219 1.00 97.69 183 SER A O 1
ATOM 1455 N N . LYS A 1 184 ? 8.425 -1.683 -13.545 1.00 98.44 184 LYS A N 1
ATOM 1456 C CA . LYS A 1 184 ? 8.625 -1.566 -15.000 1.00 98.44 184 LYS A CA 1
ATOM 1457 C C . LYS A 1 184 ? 9.874 -0.775 -15.366 1.00 98.44 184 LYS A C 1
ATOM 1459 O O . LYS A 1 184 ? 10.506 -1.090 -16.367 1.00 98.44 184 LYS A O 1
ATOM 1464 N N . SER A 1 185 ? 10.199 0.259 -14.599 1.00 98.50 185 SER A N 1
ATOM 1465 C CA . SER A 1 185 ? 11.391 1.070 -14.837 1.00 98.50 185 SER A CA 1
ATOM 1466 C C . SER A 1 185 ? 12.658 0.277 -14.528 1.00 98.50 185 SER A C 1
ATOM 1468 O O . SER A 1 185 ? 13.573 0.285 -15.342 1.00 98.50 185 SER A O 1
ATOM 1470 N N . ILE A 1 186 ? 12.678 -0.467 -13.417 1.00 98.06 186 ILE A N 1
ATOM 1471 C CA . ILE A 1 186 ? 13.776 -1.378 -13.068 1.00 98.06 186 ILE A CA 1
ATOM 1472 C C . ILE A 1 186 ? 13.958 -2.441 -14.149 1.00 98.06 186 ILE A C 1
ATOM 1474 O O . ILE A 1 186 ? 15.061 -2.585 -14.655 1.00 98.06 186 ILE A O 1
ATOM 1478 N N . LEU A 1 187 ? 12.875 -3.070 -14.615 1.00 97.88 187 LEU A N 1
ATOM 1479 C CA . LEU A 1 187 ? 12.949 -4.055 -15.695 1.00 97.88 187 LEU A CA 1
ATOM 1480 C C . LEU A 1 187 ? 13.532 -3.468 -16.996 1.00 97.88 187 LEU A C 1
ATOM 1482 O O . LEU A 1 187 ? 14.238 -4.157 -17.727 1.00 97.88 187 LEU A O 1
ATOM 1486 N N . ILE A 1 188 ? 13.240 -2.203 -17.325 1.00 98.69 188 ILE A N 1
ATOM 1487 C CA . ILE A 1 188 ? 13.856 -1.532 -18.484 1.00 98.69 188 ILE A CA 1
ATOM 1488 C C . ILE A 1 188 ? 15.363 -1.353 -18.262 1.00 98.69 188 ILE A C 1
ATOM 1490 O O . ILE A 1 188 ? 16.133 -1.624 -19.179 1.00 98.69 188 ILE A O 1
ATOM 1494 N N . ILE A 1 189 ? 15.779 -0.937 -17.062 1.00 98.31 189 ILE A N 1
ATOM 1495 C CA . ILE A 1 189 ? 17.198 -0.779 -16.709 1.00 98.31 189 ILE A CA 1
ATOM 1496 C C . ILE A 1 189 ? 17.918 -2.126 -16.788 1.00 98.31 189 ILE A C 1
ATOM 1498 O O . ILE A 1 189 ? 18.941 -2.219 -17.453 1.00 98.31 189 ILE A O 1
ATOM 1502 N N . GLU A 1 190 ? 17.373 -3.174 -16.173 1.00 97.88 190 GLU A N 1
ATOM 1503 C CA . GLU A 1 190 ? 17.982 -4.509 -16.151 1.00 97.88 190 GLU A CA 1
ATOM 1504 C C . GLU A 1 190 ? 18.173 -5.081 -17.555 1.00 97.88 190 GLU A C 1
ATOM 1506 O O . GLU A 1 190 ? 19.228 -5.633 -17.863 1.00 97.88 190 GLU A O 1
ATOM 1511 N N . ASN A 1 191 ? 17.182 -4.897 -18.432 1.00 98.12 191 ASN A N 1
ATOM 1512 C CA . ASN A 1 191 ? 17.271 -5.339 -19.821 1.00 98.12 191 ASN A CA 1
ATOM 1513 C C . ASN A 1 191 ? 18.306 -4.540 -20.624 1.00 98.12 191 ASN A C 1
ATOM 1515 O O . ASN A 1 191 ? 19.070 -5.128 -21.386 1.00 98.12 191 ASN A O 1
ATOM 1519 N N . ASP A 1 192 ? 18.335 -3.214 -20.472 1.00 97.69 192 ASP A N 1
ATOM 1520 C CA . ASP A 1 192 ? 19.256 -2.357 -21.225 1.00 97.69 192 ASP A CA 1
ATOM 1521 C C . ASP A 1 192 ? 20.708 -2.488 -20.736 1.00 97.69 192 ASP A C 1
ATOM 1523 O O . ASP A 1 192 ? 21.633 -2.355 -21.536 1.00 97.69 192 ASP A O 1
ATOM 1527 N N . LEU A 1 193 ? 20.913 -2.774 -19.445 1.00 95.00 193 LEU A N 1
ATOM 1528 C CA . LEU A 1 193 ? 22.232 -3.012 -18.851 1.00 95.00 193 LEU A CA 1
ATOM 1529 C C . LEU A 1 193 ? 22.656 -4.486 -18.881 1.00 95.00 193 LEU A C 1
ATOM 1531 O O . LEU A 1 193 ? 23.810 -4.789 -18.584 1.00 95.00 193 LEU A O 1
ATOM 1535 N N . ASN A 1 194 ? 21.743 -5.393 -19.243 1.00 95.56 194 ASN A N 1
ATOM 1536 C CA . ASN A 1 194 ? 21.928 -6.844 -19.193 1.00 95.56 194 ASN A CA 1
ATOM 1537 C C . ASN A 1 194 ? 22.478 -7.321 -17.831 1.00 95.56 194 ASN A C 1
ATOM 1539 O O . ASN A 1 194 ? 23.419 -8.114 -17.762 1.00 95.56 194 ASN A O 1
ATOM 1543 N N . HIS A 1 195 ? 21.919 -6.784 -16.744 1.00 95.44 195 HIS A N 1
ATOM 1544 C CA . HIS A 1 195 ? 22.357 -7.043 -15.373 1.00 95.44 195 HIS A CA 1
ATOM 1545 C C . HIS A 1 195 ? 21.195 -6.834 -14.395 1.00 95.44 195 HIS A C 1
ATOM 1547 O O . HIS A 1 195 ? 20.486 -5.838 -14.499 1.00 95.44 195 HIS A O 1
ATOM 1553 N N . GLU A 1 196 ? 21.024 -7.732 -13.422 1.00 95.38 196 GLU A N 1
ATOM 1554 C CA . GLU A 1 196 ? 20.015 -7.584 -12.361 1.00 95.38 196 GLU A CA 1
ATOM 1555 C C . GLU A 1 196 ? 20.375 -6.430 -11.416 1.00 95.38 196 GLU A C 1
ATOM 1557 O O . GLU A 1 196 ? 21.535 -6.261 -11.031 1.00 95.38 196 GLU A O 1
ATOM 1562 N N . ILE A 1 197 ? 19.401 -5.615 -11.017 1.00 95.62 197 ILE A N 1
ATOM 1563 C CA . ILE A 1 197 ? 19.660 -4.492 -10.113 1.00 95.62 197 ILE A CA 1
ATOM 1564 C C 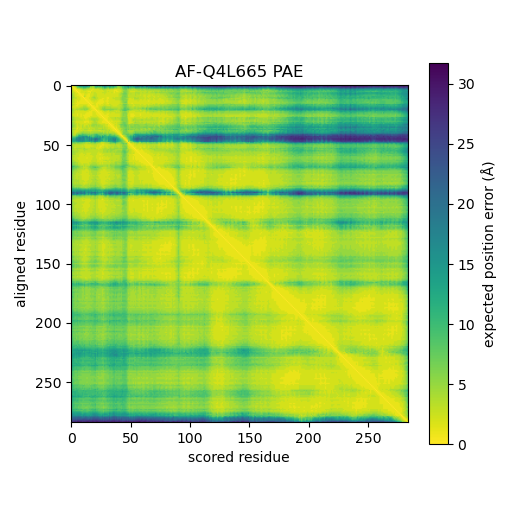. ILE A 1 197 ? 19.501 -4.947 -8.661 1.00 95.62 197 ILE A C 1
ATOM 1566 O O . ILE A 1 197 ? 18.421 -5.344 -8.225 1.00 95.62 197 ILE A O 1
ATOM 1570 N N . ASP A 1 198 ? 20.570 -4.810 -7.871 1.00 95.00 198 ASP A N 1
ATOM 1571 C CA . ASP A 1 198 ? 20.520 -5.077 -6.432 1.00 95.00 198 ASP A CA 1
ATOM 1572 C C . ASP A 1 198 ? 19.643 -4.036 -5.706 1.00 95.00 198 ASP A C 1
ATOM 1574 O O . ASP A 1 198 ? 20.001 -2.858 -5.541 1.00 95.00 198 ASP A O 1
ATOM 1578 N N . ASN A 1 199 ? 18.484 -4.503 -5.237 1.00 94.44 199 ASN A N 1
ATOM 1579 C CA . ASN A 1 199 ? 17.497 -3.702 -4.519 1.00 94.44 199 ASN A CA 1
ATOM 1580 C C . ASN A 1 199 ? 17.922 -3.313 -3.090 1.00 94.44 199 ASN A C 1
ATOM 1582 O O . ASN A 1 199 ? 17.314 -2.429 -2.485 1.00 94.44 199 ASN A O 1
ATOM 1586 N N . HIS A 1 200 ? 19.001 -3.889 -2.554 1.00 93.81 200 HIS A N 1
ATOM 1587 C CA . HIS A 1 200 ? 19.534 -3.523 -1.242 1.00 93.81 200 HIS A CA 1
ATOM 1588 C C . HIS A 1 200 ? 20.407 -2.264 -1.271 1.00 93.81 200 HIS A C 1
ATOM 1590 O O . HIS A 1 200 ? 20.725 -1.697 -0.221 1.00 93.81 200 HIS A O 1
ATOM 1596 N N . THR A 1 201 ? 20.764 -1.775 -2.460 1.00 94.88 201 THR A N 1
ATOM 1597 C CA . THR A 1 201 ? 21.639 -0.613 -2.608 1.00 94.88 201 THR A CA 1
ATOM 1598 C C . THR A 1 201 ? 20.940 0.706 -2.266 1.00 94.88 201 THR A C 1
ATOM 1600 O O . THR A 1 201 ? 19.745 0.916 -2.487 1.00 94.88 201 THR A O 1
ATOM 1603 N N . VAL A 1 202 ? 21.726 1.678 -1.791 1.00 94.75 202 VAL A N 1
ATOM 1604 C CA . VAL A 1 202 ? 21.258 3.067 -1.615 1.00 94.75 202 VAL A CA 1
ATOM 1605 C 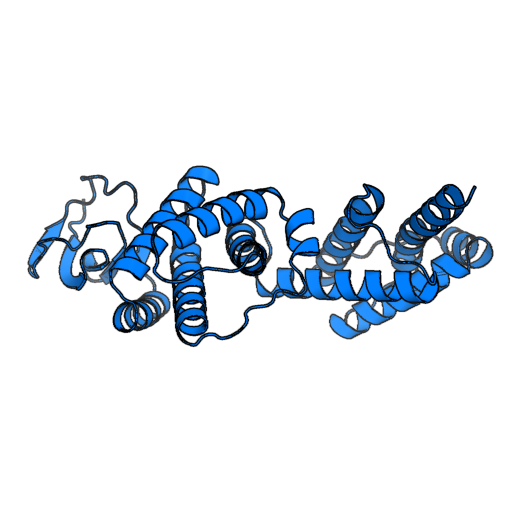C . VAL A 1 202 ? 20.817 3.674 -2.952 1.00 94.75 202 VAL A C 1
ATOM 1607 O O . VAL A 1 202 ? 19.899 4.492 -2.988 1.00 94.75 202 VAL A O 1
ATOM 1610 N N . GLN A 1 203 ? 21.448 3.275 -4.061 1.00 96.19 203 GLN A N 1
ATOM 1611 C CA . GLN A 1 203 ? 21.107 3.779 -5.389 1.00 96.19 203 GLN A CA 1
ATOM 1612 C C . GLN A 1 203 ? 19.714 3.321 -5.831 1.00 96.19 203 GLN A C 1
ATOM 1614 O O . GLN A 1 203 ? 18.948 4.149 -6.327 1.00 96.19 203 GLN A O 1
ATOM 1619 N N . TYR A 1 204 ? 19.348 2.062 -5.566 1.00 97.06 204 TYR A N 1
ATOM 1620 C CA . TYR A 1 204 ? 17.985 1.576 -5.771 1.00 97.06 204 TYR A CA 1
ATOM 1621 C C . TYR A 1 204 ? 16.966 2.431 -5.014 1.00 97.06 204 TYR A C 1
ATOM 1623 O O . TYR A 1 204 ? 16.041 2.978 -5.613 1.00 97.06 204 TYR A O 1
ATOM 1631 N N . GLN A 1 205 ? 17.192 2.654 -3.717 1.00 96.50 205 GLN A N 1
ATOM 1632 C CA . GLN A 1 205 ? 16.298 3.465 -2.881 1.00 96.50 205 GLN A CA 1
ATOM 1633 C C . GLN A 1 205 ? 16.159 4.908 -3.395 1.00 96.50 205 GLN A C 1
ATOM 1635 O O . GLN A 1 205 ? 15.056 5.459 -3.438 1.00 96.50 205 GLN A O 1
ATOM 1640 N N . ARG A 1 206 ? 17.264 5.520 -3.843 1.00 97.00 206 ARG A N 1
ATOM 1641 C CA . ARG A 1 206 ? 17.246 6.855 -4.461 1.00 97.00 206 ARG A CA 1
ATOM 1642 C C . ARG A 1 206 ? 16.427 6.871 -5.748 1.00 97.00 206 ARG A C 1
ATOM 1644 O O . ARG A 1 206 ? 15.663 7.809 -5.957 1.00 97.00 206 ARG A O 1
ATOM 1651 N N . PHE A 1 207 ? 16.575 5.854 -6.593 1.00 98.25 207 PHE A N 1
ATOM 1652 C CA . PHE A 1 207 ? 15.853 5.761 -7.857 1.00 98.25 207 PHE A CA 1
ATOM 1653 C C . PHE A 1 207 ? 14.347 5.582 -7.654 1.00 98.25 207 PHE A C 1
ATOM 1655 O O . PHE A 1 207 ? 13.564 6.355 -8.203 1.00 98.25 207 PHE A O 1
ATOM 1662 N N . ILE A 1 208 ? 13.919 4.629 -6.823 1.00 97.75 208 ILE A N 1
ATOM 1663 C CA . ILE A 1 208 ? 12.483 4.398 -6.614 1.00 97.75 208 ILE A CA 1
ATOM 1664 C C . ILE A 1 208 ? 11.801 5.625 -5.990 1.00 97.75 208 ILE A C 1
ATOM 1666 O O . ILE A 1 208 ? 10.683 5.977 -6.367 1.00 97.75 208 ILE A O 1
ATOM 1670 N N . ARG A 1 209 ? 12.496 6.333 -5.086 1.00 97.00 209 ARG A N 1
ATOM 1671 C CA . ARG A 1 209 ? 11.991 7.566 -4.473 1.00 97.00 209 ARG A CA 1
ATOM 1672 C C . ARG A 1 209 ? 11.907 8.692 -5.500 1.00 97.00 209 ARG A C 1
ATOM 1674 O O . ARG A 1 209 ? 10.941 9.452 -5.478 1.00 97.00 209 ARG A O 1
ATOM 1681 N N . HIS A 1 210 ? 12.868 8.773 -6.421 1.00 97.12 210 HIS A N 1
ATOM 1682 C CA . HIS A 1 210 ? 12.809 9.703 -7.545 1.00 97.12 210 HIS A CA 1
ATOM 1683 C C . HIS A 1 210 ? 11.587 9.429 -8.430 1.00 97.12 210 HIS A C 1
ATOM 1685 O O . HIS A 1 210 ? 10.817 10.348 -8.687 1.00 97.12 210 HIS A O 1
ATOM 1691 N N . ILE A 1 211 ? 11.347 8.172 -8.824 1.00 98.00 211 ILE A N 1
ATOM 1692 C CA . ILE A 1 211 ? 10.176 7.794 -9.632 1.00 98.00 211 ILE A CA 1
ATOM 1693 C C . ILE A 1 211 ? 8.867 8.121 -8.901 1.00 98.00 211 ILE A C 1
ATOM 1695 O O . ILE A 1 211 ? 7.956 8.690 -9.504 1.00 98.00 211 ILE A O 1
ATOM 1699 N N . GLN A 1 212 ? 8.774 7.834 -7.598 1.00 97.44 212 GLN A N 1
ATOM 1700 C CA . GLN A 1 212 ? 7.605 8.197 -6.795 1.00 97.44 212 GLN A CA 1
ATOM 1701 C C . GLN A 1 212 ? 7.342 9.710 -6.834 1.00 97.44 212 GLN A C 1
ATOM 1703 O O . GLN A 1 212 ? 6.212 10.130 -7.085 1.00 97.44 212 GLN A O 1
ATOM 1708 N N . PHE A 1 213 ? 8.361 10.544 -6.608 1.00 96.06 213 PHE A N 1
ATOM 1709 C CA . PHE A 1 213 ? 8.191 11.998 -6.652 1.00 96.06 213 PHE A CA 1
ATOM 1710 C C . PHE A 1 213 ? 7.913 12.530 -8.054 1.00 96.06 213 PHE A C 1
ATOM 1712 O O . PHE A 1 213 ? 7.090 13.433 -8.188 1.00 96.06 213 PHE A O 1
ATOM 1719 N N . LEU A 1 214 ? 8.543 11.962 -9.082 1.00 96.88 214 LEU A N 1
ATOM 1720 C CA . LEU A 1 214 ? 8.269 12.287 -10.477 1.00 96.88 214 LEU A CA 1
ATOM 1721 C C . LEU A 1 214 ? 6.783 12.081 -10.790 1.00 96.88 214 LEU A C 1
ATOM 1723 O O . LEU A 1 214 ? 6.118 13.011 -11.235 1.00 96.88 214 LEU A O 1
ATOM 1727 N N . ILE A 1 215 ? 6.228 10.906 -10.479 1.00 96.69 215 ILE A N 1
ATOM 1728 C CA . ILE A 1 215 ? 4.810 10.599 -10.730 1.00 96.69 215 ILE A CA 1
ATOM 1729 C C . ILE A 1 215 ? 3.893 11.562 -9.964 1.00 96.69 215 ILE A C 1
ATOM 1731 O O . ILE A 1 215 ? 2.938 12.091 -10.534 1.00 96.69 215 ILE A O 1
ATOM 1735 N N . ARG A 1 216 ? 4.200 11.844 -8.691 1.00 95.06 216 ARG A N 1
ATOM 1736 C CA . ARG A 1 216 ? 3.427 12.795 -7.873 1.00 95.06 216 ARG A CA 1
ATOM 1737 C C . ARG A 1 216 ? 3.426 14.197 -8.478 1.00 95.06 216 ARG A C 1
ATOM 1739 O O . ARG A 1 216 ? 2.364 14.804 -8.595 1.00 95.06 216 ARG A O 1
ATOM 1746 N N . ARG A 1 217 ? 4.597 14.695 -8.880 1.00 95.06 217 ARG A N 1
ATOM 1747 C CA . ARG A 1 217 ? 4.752 16.005 -9.522 1.00 95.06 217 ARG A CA 1
ATOM 1748 C C . ARG A 1 217 ? 3.995 16.072 -10.846 1.00 95.06 217 ARG A C 1
ATOM 1750 O O . ARG A 1 217 ? 3.246 17.018 -11.066 1.00 95.06 217 ARG A O 1
ATOM 1757 N N . LEU A 1 218 ? 4.105 15.045 -11.689 1.00 94.94 218 LEU A N 1
ATOM 1758 C CA . LEU A 1 218 ? 3.384 14.976 -12.964 1.00 94.94 218 LEU A CA 1
ATOM 1759 C C . LEU A 1 218 ? 1.862 15.000 -12.768 1.00 94.94 218 LEU A C 1
ATOM 1761 O O . LEU A 1 218 ? 1.180 15.771 -13.441 1.00 94.94 218 LEU A O 1
ATOM 1765 N N . ASN A 1 219 ? 1.326 14.246 -11.802 1.00 92.50 219 ASN A N 1
ATOM 1766 C CA . ASN A 1 219 ? -0.107 14.266 -11.479 1.00 92.50 219 ASN A CA 1
ATOM 1767 C C . ASN A 1 219 ? -0.581 15.646 -10.990 1.00 92.50 219 ASN A C 1
ATOM 1769 O O . ASN A 1 219 ? -1.702 16.057 -11.291 1.00 92.50 219 ASN A O 1
ATOM 1773 N N . LYS A 1 220 ? 0.287 16.391 -10.295 1.00 93.19 220 LYS A N 1
ATOM 1774 C CA . LYS A 1 220 ? 0.049 17.785 -9.884 1.00 93.19 220 LYS A CA 1
ATOM 1775 C C . LYS A 1 220 ? 0.349 18.814 -10.985 1.00 93.19 220 LYS A C 1
ATOM 1777 O O . LYS A 1 220 ? 0.136 20.003 -10.771 1.00 93.19 220 LYS A O 1
ATOM 1782 N N . LYS A 1 221 ? 0.785 18.374 -12.175 1.00 92.50 221 LYS A N 1
ATOM 1783 C CA . LYS A 1 221 ? 1.231 19.219 -13.301 1.00 92.50 221 LYS A CA 1
ATOM 1784 C C . LYS A 1 221 ? 2.391 20.156 -12.925 1.00 92.50 221 LYS A C 1
ATOM 1786 O O . LYS A 1 221 ? 2.487 21.274 -13.428 1.00 92.50 221 LYS A O 1
ATOM 1791 N N . GLU A 1 222 ? 3.270 19.690 -12.042 1.00 94.25 222 GLU A N 1
ATOM 1792 C CA . GLU A 1 222 ? 4.470 20.389 -11.577 1.00 94.25 222 GLU A CA 1
ATOM 1793 C C . GLU A 1 222 ? 5.692 19.971 -12.412 1.00 94.25 222 GLU A C 1
ATOM 1795 O O . GLU A 1 222 ? 6.366 18.971 -12.137 1.00 94.25 222 GLU A O 1
ATOM 1800 N N . TYR A 1 223 ? 5.992 20.753 -13.446 1.00 91.94 223 TYR A N 1
ATOM 1801 C CA . TYR A 1 223 ? 7.098 20.488 -14.369 1.00 91.94 223 TYR A CA 1
ATOM 1802 C C . TYR A 1 223 ? 8.381 21.201 -13.935 1.00 91.94 223 TYR A C 1
ATOM 1804 O O . TYR A 1 223 ? 8.337 22.319 -13.421 1.00 91.94 223 TYR A O 1
ATOM 1812 N N . ILE A 1 224 ? 9.522 20.557 -14.171 1.00 89.69 224 ILE A N 1
ATOM 1813 C CA . ILE A 1 224 ? 10.847 21.172 -14.053 1.00 89.69 224 ILE A CA 1
ATOM 1814 C C . ILE A 1 224 ? 11.473 21.267 -15.434 1.00 89.69 224 ILE A C 1
ATOM 1816 O O . ILE A 1 224 ? 11.258 20.393 -16.271 1.00 89.69 224 ILE A O 1
ATOM 1820 N N . TYR A 1 225 ? 12.258 22.319 -15.641 1.00 91.69 225 TYR A N 1
ATOM 1821 C CA . TYR A 1 225 ? 12.916 22.582 -16.911 1.00 91.69 225 TYR A CA 1
ATOM 1822 C C . TYR A 1 225 ? 14.419 22.735 -16.700 1.00 91.69 225 TYR A C 1
ATOM 1824 O O . TYR A 1 225 ? 14.871 23.503 -15.847 1.00 91.69 225 TYR A O 1
ATOM 1832 N N . ALA A 1 226 ? 15.182 21.989 -17.482 1.00 90.50 226 ALA A N 1
ATOM 1833 C CA . ALA A 1 226 ? 16.612 22.131 -17.656 1.00 90.50 226 ALA A CA 1
ATOM 1834 C C . ALA A 1 226 ? 16.899 22.999 -18.888 1.00 90.50 226 ALA A C 1
ATOM 1836 O O . ALA A 1 226 ? 16.064 23.151 -19.773 1.00 90.50 226 ALA A O 1
ATOM 1837 N N . GLN A 1 227 ? 18.096 23.579 -18.951 1.00 93.69 227 GLN A N 1
ATOM 1838 C CA . GLN A 1 227 ? 18.536 24.302 -20.145 1.00 93.69 227 GLN A CA 1
ATOM 1839 C C . GLN A 1 227 ? 18.880 23.316 -21.268 1.00 93.69 227 GLN A C 1
ATOM 1841 O O . GLN A 1 227 ? 19.500 22.287 -20.995 1.00 93.69 227 GLN A O 1
ATOM 1846 N N . ASP A 1 228 ? 18.596 23.679 -22.521 1.00 94.12 228 ASP A N 1
ATOM 1847 C CA . ASP A 1 228 ? 18.893 22.850 -23.703 1.00 94.12 228 ASP A CA 1
ATOM 1848 C C . ASP A 1 228 ? 20.359 22.394 -23.746 1.00 94.12 228 ASP A C 1
ATOM 1850 O O . ASP A 1 228 ? 20.641 21.222 -23.968 1.00 94.12 228 ASP A O 1
ATOM 1854 N N . VAL A 1 229 ? 21.301 23.283 -23.403 1.00 95.75 229 VAL A N 1
ATOM 1855 C CA . VAL A 1 229 ? 22.740 22.962 -23.335 1.00 95.75 229 VAL A CA 1
ATOM 1856 C C . VAL A 1 229 ? 23.028 21.819 -22.354 1.00 95.75 229 VAL A C 1
ATOM 1858 O O . VAL A 1 229 ? 23.897 20.985 -22.609 1.00 95.75 229 VAL A O 1
ATOM 1861 N N . PHE A 1 230 ? 22.308 21.759 -21.230 1.00 93.81 230 PHE A N 1
ATOM 1862 C CA . PHE A 1 230 ? 22.460 20.682 -20.252 1.00 93.81 230 PHE A CA 1
ATOM 1863 C C . PHE A 1 230 ? 21.858 19.370 -20.767 1.00 93.81 230 PHE A C 1
ATOM 1865 O O . PHE A 1 230 ? 22.478 18.317 -20.610 1.00 93.81 230 PHE A O 1
ATOM 1872 N N . ILE A 1 231 ? 20.700 19.436 -21.431 1.00 95.69 231 ILE A N 1
ATOM 1873 C CA . ILE A 1 231 ? 20.055 18.275 -22.059 1.00 95.69 231 ILE A CA 1
ATOM 1874 C C . ILE A 1 231 ? 20.961 17.682 -23.143 1.00 95.69 231 ILE A C 1
ATOM 1876 O O . ILE A 1 231 ? 21.253 16.483 -23.115 1.00 95.69 231 ILE A O 1
ATOM 1880 N N . ASP A 1 232 ? 21.478 18.521 -24.040 1.00 96.31 232 ASP A N 1
ATOM 1881 C CA . ASP A 1 232 ? 22.387 18.116 -25.113 1.00 96.31 232 ASP A CA 1
ATOM 1882 C C . ASP A 1 232 ? 23.698 17.548 -24.570 1.00 96.31 232 ASP A C 1
ATOM 1884 O O . ASP A 1 232 ? 24.214 16.560 -25.094 1.00 96.31 232 ASP A O 1
ATOM 1888 N N . MET A 1 233 ? 24.239 18.131 -23.496 1.00 97.00 233 MET A N 1
ATOM 1889 C CA . MET A 1 233 ? 25.445 17.615 -22.854 1.00 97.00 233 MET A CA 1
ATOM 1890 C C . MET A 1 233 ? 25.233 16.182 -22.365 1.00 97.00 233 MET A C 1
ATOM 1892 O O . MET A 1 233 ? 26.034 15.313 -22.714 1.00 97.00 233 MET A O 1
ATOM 1896 N N . VAL A 1 234 ? 24.149 15.911 -21.630 1.00 96.69 234 VAL A N 1
ATOM 1897 C CA . VAL A 1 234 ? 23.886 14.564 -21.101 1.00 96.69 234 VAL A CA 1
ATOM 1898 C C . VAL A 1 234 ? 23.579 13.577 -22.224 1.00 96.69 234 VAL A C 1
ATOM 1900 O O . VAL A 1 234 ? 24.124 12.476 -22.226 1.00 96.69 234 VAL A O 1
ATOM 1903 N N . LYS A 1 235 ? 22.791 13.985 -23.222 1.00 96.25 235 LYS A N 1
ATOM 1904 C CA . LYS A 1 235 ? 22.472 13.161 -24.394 1.00 96.25 235 LYS A CA 1
ATOM 1905 C C . LYS A 1 235 ? 23.715 12.753 -25.191 1.00 96.25 235 LYS A C 1
ATOM 1907 O O . LYS A 1 235 ? 23.804 11.608 -25.627 1.00 96.25 235 LYS A O 1
ATOM 1912 N N . ASN A 1 236 ? 24.669 13.667 -25.372 1.00 96.81 236 ASN A N 1
ATOM 1913 C CA . ASN A 1 236 ? 25.875 13.415 -26.164 1.00 96.81 236 ASN A CA 1
ATOM 1914 C C . ASN A 1 236 ? 26.968 12.666 -25.384 1.00 96.81 236 ASN A C 1
ATOM 1916 O O . ASN A 1 236 ? 27.665 11.843 -25.973 1.00 96.81 236 ASN A O 1
ATOM 1920 N N . HIS A 1 237 ? 27.129 12.930 -24.081 1.00 96.81 237 HIS A N 1
ATOM 1921 C CA . HIS A 1 237 ? 28.197 12.320 -23.272 1.00 96.81 237 HIS A CA 1
ATOM 1922 C C . HIS A 1 237 ? 27.780 11.008 -22.596 1.00 96.81 237 HIS A C 1
ATOM 1924 O O . HIS A 1 237 ? 28.631 10.151 -22.373 1.00 96.81 237 HIS A O 1
ATOM 1930 N N . TYR A 1 238 ? 26.489 10.827 -22.304 1.00 96.38 238 TYR A N 1
ATOM 1931 C CA . TYR A 1 238 ? 25.945 9.634 -21.644 1.00 96.38 238 TYR A CA 1
ATOM 1932 C C . TYR A 1 238 ? 24.771 9.035 -22.444 1.00 96.38 238 TYR A C 1
ATOM 1934 O O . TYR A 1 238 ? 23.665 8.888 -21.913 1.00 96.38 238 TYR A O 1
ATOM 1942 N N . PRO A 1 239 ? 24.970 8.681 -23.731 1.00 96.62 239 PRO A N 1
ATOM 1943 C CA . PRO A 1 239 ? 23.878 8.287 -24.622 1.00 96.62 239 PRO A CA 1
ATOM 1944 C C . PRO A 1 239 ? 23.148 7.018 -24.168 1.00 96.62 239 PRO A C 1
ATOM 1946 O O . PRO A 1 239 ? 21.940 6.918 -24.361 1.00 96.62 239 PRO A O 1
ATOM 1949 N N . ASN A 1 240 ? 23.843 6.061 -23.542 1.00 96.12 240 ASN A N 1
ATOM 1950 C CA . ASN A 1 240 ? 23.227 4.821 -23.055 1.00 96.12 240 ASN A CA 1
ATOM 1951 C C . ASN A 1 240 ? 22.238 5.112 -21.921 1.00 96.12 240 ASN A C 1
ATOM 1953 O O . ASN A 1 240 ? 21.043 4.859 -22.077 1.00 96.12 240 ASN A O 1
ATOM 1957 N N . ALA A 1 241 ? 22.708 5.759 -20.851 1.00 97.81 241 ALA A N 1
ATOM 1958 C CA . ALA A 1 241 ? 21.864 6.189 -19.743 1.00 97.81 241 ALA A CA 1
ATOM 1959 C C . ALA A 1 241 ? 20.700 7.085 -20.204 1.00 97.81 241 ALA A C 1
ATOM 1961 O O . ALA A 1 241 ? 19.566 6.909 -19.753 1.00 97.81 241 ALA A O 1
ATOM 1962 N N . TYR A 1 242 ? 20.948 8.006 -21.145 1.00 98.12 242 TYR A N 1
ATOM 1963 C CA . TYR A 1 242 ? 19.905 8.854 -21.727 1.00 98.12 242 TYR A CA 1
ATOM 1964 C C . TYR A 1 242 ? 18.849 8.041 -22.491 1.00 98.12 242 TYR A C 1
ATOM 1966 O O . TYR A 1 242 ? 17.652 8.274 -22.328 1.00 98.12 242 TYR A O 1
ATOM 1974 N N . ASN A 1 243 ? 19.255 7.060 -23.298 1.00 98.06 243 ASN A N 1
ATOM 1975 C CA . ASN A 1 243 ? 18.329 6.216 -24.056 1.00 98.06 243 ASN A CA 1
ATOM 1976 C C . ASN A 1 243 ? 17.452 5.351 -23.139 1.00 98.06 243 ASN A C 1
ATOM 1978 O O . ASN A 1 243 ? 16.243 5.245 -23.366 1.00 98.06 243 ASN A O 1
ATOM 1982 N N . THR A 1 244 ? 18.028 4.772 -22.084 1.00 98.44 244 THR A N 1
ATOM 1983 C CA . THR A 1 244 ? 17.277 4.016 -21.070 1.00 98.44 244 THR A CA 1
ATOM 1984 C C . THR A 1 244 ? 16.291 4.932 -20.337 1.00 98.44 244 THR A C 1
ATOM 1986 O O . THR A 1 244 ? 15.108 4.602 -20.212 1.00 98.44 244 THR A O 1
ATOM 1989 N N . ALA A 1 245 ? 16.725 6.135 -19.938 1.00 98.44 245 ALA A N 1
ATOM 1990 C CA . ALA A 1 245 ? 15.854 7.144 -19.334 1.00 98.44 245 ALA A CA 1
ATOM 1991 C C . ALA A 1 245 ? 14.707 7.543 -20.267 1.00 98.44 245 ALA A C 1
ATOM 1993 O O . ALA A 1 245 ? 13.560 7.630 -19.835 1.00 98.44 245 ALA A O 1
ATOM 1994 N N . PHE A 1 246 ? 14.986 7.724 -21.560 1.00 98.19 246 PHE A N 1
ATOM 1995 C CA . PHE A 1 246 ? 13.977 8.054 -22.561 1.00 98.19 246 PHE A CA 1
ATOM 1996 C C . PHE A 1 246 ? 12.908 6.956 -22.648 1.00 98.19 246 PHE A C 1
ATOM 1998 O O . PHE A 1 246 ? 11.712 7.260 -22.639 1.00 98.19 246 PHE A O 1
ATOM 2005 N N . LYS A 1 247 ? 13.304 5.674 -22.669 1.00 98.62 247 LYS A N 1
ATOM 2006 C CA . LYS A 1 247 ? 12.363 4.538 -22.657 1.00 98.62 247 LYS A CA 1
ATOM 2007 C C . LYS A 1 247 ? 11.485 4.542 -21.404 1.00 98.62 247 LYS A C 1
ATOM 2009 O O . LYS A 1 247 ? 10.270 4.369 -21.521 1.00 98.62 247 LYS A O 1
ATOM 2014 N N . ILE A 1 248 ? 12.072 4.781 -20.228 1.00 98.69 248 ILE A N 1
ATOM 2015 C CA . ILE A 1 248 ? 11.338 4.883 -18.956 1.00 98.69 248 ILE A CA 1
ATOM 2016 C C . ILE A 1 248 ? 10.349 6.049 -18.999 1.00 98.69 248 ILE A C 1
ATOM 2018 O O . ILE A 1 248 ? 9.164 5.849 -18.736 1.00 98.69 248 ILE A O 1
ATOM 2022 N N . SER A 1 249 ? 10.785 7.238 -19.416 1.00 97.81 249 SER A N 1
ATOM 2023 C CA . SER A 1 249 ? 9.915 8.410 -19.551 1.00 97.81 249 SER A CA 1
ATOM 2024 C C . SER A 1 249 ? 8.760 8.150 -20.514 1.00 97.81 249 SER A C 1
ATOM 2026 O O . SER A 1 249 ? 7.612 8.427 -20.179 1.00 97.81 249 SER A O 1
ATOM 2028 N N . LYS A 1 250 ? 8.995 7.533 -21.681 1.00 97.94 250 LYS A N 1
ATOM 2029 C CA . LYS A 1 250 ? 7.901 7.170 -22.602 1.00 97.94 250 LYS A CA 1
ATOM 2030 C C . LYS A 1 250 ? 6.963 6.115 -22.019 1.00 97.94 250 LYS A C 1
ATOM 2032 O O . LYS A 1 250 ? 5.753 6.189 -22.243 1.00 97.94 250 LYS A O 1
ATOM 2037 N N . MET A 1 251 ? 7.485 5.169 -21.241 1.00 98.25 251 MET A N 1
ATOM 2038 C CA . MET A 1 251 ? 6.677 4.190 -20.519 1.00 98.25 251 MET A CA 1
ATOM 2039 C C . MET A 1 251 ? 5.777 4.872 -19.477 1.00 98.25 251 MET A C 1
ATOM 2041 O O . MET A 1 251 ? 4.573 4.605 -19.472 1.00 98.25 251 MET A O 1
ATOM 2045 N N . ILE A 1 252 ? 6.304 5.787 -18.660 1.00 98.31 252 ILE A N 1
ATOM 2046 C CA . ILE A 1 252 ? 5.526 6.536 -17.659 1.00 98.31 252 ILE A CA 1
ATOM 2047 C C . ILE A 1 252 ? 4.496 7.441 -18.347 1.00 98.31 252 ILE A C 1
ATOM 2049 O O . ILE A 1 252 ? 3.311 7.359 -18.024 1.00 98.31 252 ILE A O 1
ATOM 2053 N N . GLN A 1 253 ? 4.911 8.222 -19.351 1.00 96.75 253 GLN A N 1
ATOM 2054 C CA . GLN A 1 253 ? 4.036 9.094 -20.145 1.00 96.75 253 GLN A CA 1
ATOM 2055 C C . GLN A 1 253 ? 2.827 8.325 -20.696 1.00 96.75 253 GLN A C 1
ATOM 2057 O O . GLN A 1 253 ? 1.698 8.805 -20.615 1.00 96.75 253 GLN A O 1
ATOM 2062 N N . LYS A 1 254 ? 3.036 7.104 -21.209 1.00 97.12 254 LYS A N 1
ATOM 2063 C CA . LYS A 1 254 ? 1.951 6.255 -21.722 1.00 97.12 254 LYS A CA 1
ATOM 2064 C C . LYS A 1 254 ? 0.983 5.791 -20.629 1.00 97.12 254 LYS A C 1
ATOM 2066 O O . LYS A 1 254 ? -0.211 5.706 -20.894 1.00 97.12 254 LYS A O 1
ATOM 2071 N N . HIS A 1 255 ? 1.472 5.454 -19.435 1.00 96.88 255 HIS A N 1
ATOM 2072 C CA . HIS A 1 255 ? 0.615 4.964 -18.347 1.00 96.88 255 HIS A CA 1
ATOM 2073 C C . HIS A 1 255 ? -0.160 6.078 -17.649 1.00 96.88 255 HIS A C 1
ATOM 2075 O O . HIS A 1 255 ? -1.283 5.837 -17.216 1.00 96.88 255 HIS A O 1
ATOM 2081 N N . LEU A 1 256 ? 0.432 7.267 -17.536 1.00 95.44 256 LEU A N 1
ATOM 2082 C CA . LEU A 1 256 ? -0.209 8.412 -16.894 1.00 95.44 256 LEU A CA 1
ATOM 2083 C C . LEU A 1 256 ? -1.036 9.253 -17.871 1.00 95.44 256 LEU A C 1
ATOM 2085 O O . LEU A 1 256 ? -1.895 10.009 -17.435 1.00 95.44 256 LEU A O 1
ATOM 2089 N N . ASN A 1 257 ? -0.799 9.122 -19.182 1.00 95.56 257 ASN A N 1
ATOM 2090 C CA . ASN A 1 257 ? -1.363 10.000 -20.210 1.00 95.56 257 ASN A CA 1
ATOM 2091 C C . ASN A 1 257 ? -1.036 11.489 -19.951 1.00 95.56 257 ASN A C 1
ATOM 2093 O O . ASN A 1 257 ? -1.879 12.370 -20.113 1.00 95.56 257 ASN A O 1
ATOM 2097 N N . ILE A 1 258 ? 0.202 11.758 -19.522 1.00 94.00 258 ILE A N 1
ATOM 2098 C CA . ILE A 1 258 ? 0.724 13.094 -19.196 1.00 94.00 258 ILE A CA 1
ATOM 2099 C C . ILE A 1 258 ? 2.023 13.305 -19.984 1.00 94.00 258 ILE A C 1
ATOM 2101 O O . ILE A 1 258 ? 2.855 12.395 -20.001 1.00 94.00 258 ILE A O 1
ATOM 2105 N N . PRO A 1 259 ? 2.225 14.462 -20.645 1.00 91.38 259 PRO A N 1
ATOM 2106 C CA . PRO A 1 259 ? 3.486 14.760 -21.315 1.00 91.38 259 PRO A CA 1
ATOM 2107 C C . PRO A 1 259 ? 4.640 14.826 -20.307 1.00 91.38 259 PRO A C 1
ATOM 2109 O O . PRO A 1 259 ? 4.500 15.397 -19.228 1.00 91.38 259 PRO A O 1
ATOM 2112 N N . ILE A 1 260 ? 5.784 14.255 -20.680 1.00 94.56 260 ILE A N 1
ATOM 2113 C CA . ILE A 1 260 ? 7.022 14.322 -19.901 1.00 94.56 260 ILE A CA 1
ATOM 2114 C C . ILE A 1 260 ? 8.060 15.056 -20.742 1.00 94.56 260 ILE A C 1
ATOM 2116 O O . ILE A 1 260 ? 8.304 14.673 -21.888 1.00 94.56 260 ILE A O 1
ATOM 2120 N N . ASP A 1 261 ? 8.617 16.117 -20.165 1.00 92.94 261 ASP A N 1
ATOM 2121 C CA . ASP A 1 261 ? 9.643 16.958 -20.776 1.00 92.94 261 ASP A CA 1
ATOM 2122 C C . ASP A 1 261 ? 11.013 16.259 -20.787 1.00 92.94 261 ASP A C 1
ATOM 2124 O O . ASP A 1 261 ? 11.311 15.434 -19.916 1.00 92.94 26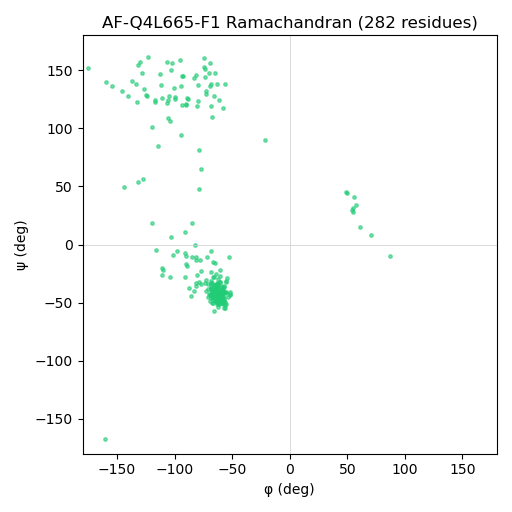1 ASP A O 1
ATOM 2128 N N . ASP A 1 262 ? 11.866 16.616 -21.748 1.00 93.56 262 ASP A N 1
ATOM 2129 C CA . ASP A 1 262 ? 13.219 16.062 -21.877 1.00 93.56 262 ASP A CA 1
ATOM 2130 C C . ASP A 1 262 ? 14.090 16.351 -20.641 1.00 93.56 262 ASP A C 1
ATOM 2132 O O . ASP A 1 262 ? 15.013 15.592 -20.338 1.00 93.56 262 ASP A O 1
ATOM 2136 N N . SER A 1 263 ? 13.752 17.376 -19.858 1.00 94.69 263 SER A N 1
ATOM 2137 C CA . SER A 1 263 ? 14.381 17.661 -18.567 1.00 94.69 263 SER A CA 1
ATOM 2138 C C . SER A 1 263 ? 14.309 16.471 -17.609 1.00 94.69 263 SER A C 1
ATOM 2140 O O . SER A 1 263 ? 15.305 16.140 -16.970 1.00 94.69 263 SER A O 1
ATOM 2142 N N . GLU A 1 264 ? 13.176 15.765 -17.544 1.00 95.94 264 GLU A N 1
ATOM 2143 C CA . GLU A 1 264 ? 13.025 14.589 -16.673 1.00 95.94 264 GLU A CA 1
ATOM 2144 C C . GLU A 1 264 ? 13.880 13.412 -17.151 1.00 95.94 264 GLU A C 1
ATOM 2146 O O . GLU A 1 264 ? 14.387 12.632 -16.345 1.00 95.94 264 GLU A O 1
ATOM 2151 N N . ILE A 1 265 ? 14.094 13.307 -18.466 1.00 97.00 265 ILE A N 1
ATOM 2152 C CA . ILE A 1 265 ? 14.971 12.291 -19.059 1.00 97.00 265 ILE A CA 1
ATOM 2153 C C . ILE A 1 265 ? 16.397 12.487 -18.557 1.00 97.00 265 ILE A C 1
ATOM 2155 O O . ILE A 1 265 ? 17.059 11.516 -18.202 1.00 97.00 265 ILE A O 1
ATOM 2159 N N . VAL A 1 266 ? 16.855 13.736 -18.457 1.00 96.19 266 VAL A N 1
ATOM 2160 C CA . VAL A 1 266 ? 18.188 14.042 -17.932 1.00 96.19 266 VAL A CA 1
ATOM 2161 C C . VAL A 1 266 ? 18.322 13.644 -16.463 1.00 96.19 266 VAL A C 1
ATOM 2163 O O . VAL A 1 266 ? 19.303 12.996 -16.099 1.00 96.19 266 VAL A O 1
ATOM 2166 N N . TYR A 1 267 ? 17.342 13.968 -15.614 1.00 95.12 267 TYR A N 1
ATOM 2167 C CA . TYR A 1 267 ? 17.392 13.575 -14.201 1.00 95.12 267 TYR A CA 1
ATOM 2168 C C . TYR A 1 267 ? 17.385 12.055 -14.019 1.00 95.12 267 TYR A C 1
ATOM 2170 O O . TYR A 1 267 ? 18.164 11.527 -13.222 1.00 95.12 267 TYR A O 1
ATOM 2178 N N . LEU A 1 268 ? 16.566 11.337 -14.791 1.00 97.50 268 LEU A N 1
ATOM 2179 C CA . LEU A 1 268 ? 16.560 9.876 -14.785 1.00 97.50 268 LEU A CA 1
ATOM 2180 C C . LEU A 1 268 ? 17.876 9.292 -15.310 1.00 97.50 268 LEU A C 1
ATOM 2182 O O . LEU A 1 268 ? 18.383 8.335 -14.726 1.00 97.50 268 LEU A O 1
ATOM 2186 N N . ALA A 1 269 ? 18.469 9.886 -16.350 1.00 97.88 269 ALA A N 1
ATOM 2187 C CA . ALA A 1 269 ? 19.744 9.438 -16.907 1.00 97.88 269 ALA A CA 1
ATOM 2188 C C . ALA A 1 269 ? 20.862 9.467 -15.855 1.00 97.88 269 ALA A C 1
ATOM 2190 O O . ALA A 1 269 ? 21.667 8.543 -15.798 1.00 97.88 269 ALA A O 1
ATOM 2191 N N . LEU A 1 270 ? 20.870 10.455 -14.952 1.00 96.12 270 LEU A N 1
ATOM 2192 C CA . LEU A 1 270 ? 21.828 10.495 -13.841 1.00 96.12 270 LEU A CA 1
ATOM 2193 C C . LEU A 1 270 ? 21.671 9.302 -12.886 1.00 96.12 270 LEU A C 1
ATOM 2195 O O . LEU A 1 270 ? 22.665 8.734 -12.433 1.00 96.12 270 LEU A O 1
ATOM 2199 N N . HIS A 1 271 ? 20.437 8.888 -12.582 1.00 97.69 271 HIS A N 1
ATOM 2200 C CA . HIS A 1 271 ? 20.213 7.695 -11.764 1.00 97.69 271 HIS A CA 1
ATOM 2201 C C . HIS A 1 271 ? 20.676 6.414 -12.465 1.00 97.69 271 HIS A C 1
ATOM 2203 O O . HIS A 1 271 ? 21.236 5.534 -11.811 1.00 97.69 271 HIS A O 1
ATOM 2209 N N . ILE A 1 272 ? 20.458 6.319 -13.775 1.00 98.12 272 ILE A N 1
ATOM 2210 C CA . ILE A 1 272 ? 20.833 5.151 -14.580 1.00 98.12 272 ILE A CA 1
ATOM 2211 C C . ILE A 1 272 ? 22.351 5.055 -14.715 1.00 98.12 272 ILE A C 1
ATOM 2213 O O . ILE A 1 272 ? 22.912 3.991 -14.477 1.00 98.12 272 ILE A O 1
ATOM 2217 N N . TYR A 1 273 ? 23.029 6.178 -14.955 1.00 97.12 273 TYR A N 1
ATOM 2218 C CA . TYR A 1 273 ? 24.489 6.248 -14.972 1.00 97.12 273 TYR A CA 1
ATOM 2219 C C . TYR A 1 273 ? 25.118 5.764 -13.654 1.00 97.12 273 TYR A C 1
ATOM 2221 O O . TYR A 1 273 ? 26.155 5.101 -13.641 1.00 97.12 273 TYR A O 1
ATOM 2229 N N . HIS A 1 274 ? 24.491 6.040 -12.507 1.00 95.94 274 HIS A N 1
ATOM 2230 C CA . HIS A 1 274 ? 24.972 5.498 -11.235 1.00 95.94 274 HIS A CA 1
ATOM 2231 C C . HIS A 1 274 ? 24.795 3.977 -11.118 1.00 95.94 274 HIS A C 1
ATOM 2233 O O . HIS A 1 274 ? 25.671 3.334 -10.540 1.00 95.94 274 HIS A O 1
ATOM 2239 N N . PHE A 1 275 ? 23.727 3.391 -11.673 1.00 96.75 275 PHE A N 1
ATOM 2240 C CA . PHE A 1 275 ? 23.607 1.930 -11.755 1.00 96.75 275 PHE A CA 1
ATOM 2241 C C . PHE A 1 275 ? 24.692 1.333 -12.663 1.00 96.75 275 PHE A C 1
ATOM 2243 O O . PHE A 1 275 ? 25.372 0.395 -12.253 1.00 96.75 275 PHE A O 1
ATOM 2250 N N . GLU A 1 276 ? 24.928 1.926 -13.839 1.00 94.94 276 GLU A N 1
ATOM 2251 C CA . GLU A 1 276 ? 26.001 1.523 -14.766 1.00 94.94 276 GLU A CA 1
ATOM 2252 C C . GLU A 1 276 ? 27.379 1.494 -14.076 1.00 94.94 276 GLU A C 1
ATOM 2254 O O . GLU A 1 276 ? 28.139 0.528 -14.203 1.00 94.94 276 GLU A O 1
ATOM 2259 N N . ASN A 1 277 ? 27.692 2.526 -13.285 1.00 92.81 277 ASN A N 1
ATOM 2260 C CA . ASN A 1 277 ? 28.956 2.610 -12.550 1.00 92.81 277 ASN A CA 1
ATOM 2261 C C . ASN A 1 277 ? 29.082 1.577 -11.426 1.00 92.81 277 ASN A C 1
ATOM 2263 O O . ASN A 1 277 ? 30.173 1.042 -11.214 1.00 92.81 277 ASN A O 1
ATOM 2267 N N . GLN A 1 278 ? 27.996 1.300 -10.698 1.00 90.62 278 GLN A N 1
ATOM 2268 C CA . GLN A 1 278 ? 27.987 0.268 -9.657 1.00 90.62 278 GLN A CA 1
ATOM 2269 C C . GLN A 1 278 ? 28.265 -1.115 -10.250 1.00 90.62 278 GLN A C 1
ATOM 2271 O O . GLN A 1 278 ? 29.101 -1.849 -9.724 1.00 90.62 278 GLN A O 1
ATOM 2276 N N . ILE A 1 279 ? 27.635 -1.430 -11.384 1.00 89.69 279 ILE A N 1
ATOM 2277 C CA . ILE A 1 279 ? 27.854 -2.689 -12.101 1.00 89.69 279 ILE A CA 1
ATOM 2278 C C . ILE A 1 279 ? 29.308 -2.777 -12.571 1.00 89.69 279 ILE A C 1
ATOM 2280 O O . ILE A 1 279 ? 29.993 -3.753 -12.270 1.00 89.69 279 ILE A O 1
ATOM 2284 N N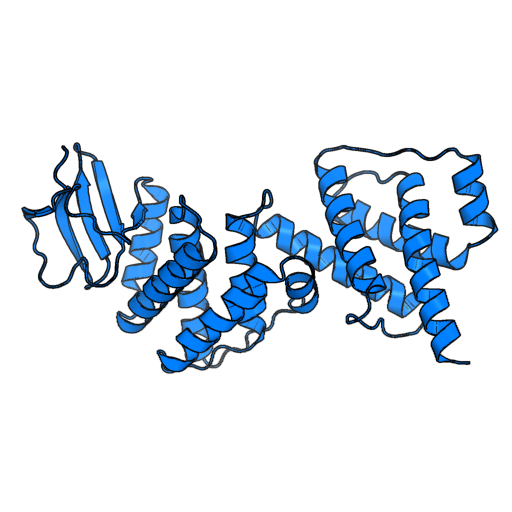 . SER A 1 280 ? 29.826 -1.724 -13.205 1.00 87.00 280 SER A N 1
ATOM 2285 C CA . SER A 1 280 ? 31.207 -1.696 -13.709 1.00 87.00 280 SER A CA 1
ATOM 2286 C C . SER A 1 280 ? 32.253 -1.836 -12.596 1.00 87.00 280 SER A C 1
ATOM 2288 O O . SER A 1 280 ? 33.283 -2.475 -12.786 1.00 87.00 280 SER A O 1
ATOM 2290 N N . SER A 1 281 ? 31.984 -1.272 -11.415 1.00 81.50 281 SER A N 1
ATOM 2291 C CA . SER A 1 281 ? 32.886 -1.348 -10.257 1.00 81.50 281 SER A CA 1
ATOM 2292 C C . SER A 1 281 ? 32.846 -2.702 -9.546 1.00 81.50 281 SER A C 1
ATOM 2294 O O . SER A 1 281 ? 33.806 -3.049 -8.875 1.00 81.50 281 SER A O 1
ATOM 2296 N N . SER A 1 282 ? 31.764 -3.472 -9.688 1.00 74.38 282 SER A N 1
ATOM 2297 C CA . SER A 1 282 ? 31.674 -4.839 -9.148 1.00 74.38 282 SER A CA 1
ATOM 2298 C C . SER A 1 282 ? 32.420 -5.889 -9.987 1.00 74.38 282 SER A C 1
ATOM 2300 O O . SER A 1 282 ? 32.638 -7.000 -9.513 1.00 74.38 282 SER A O 1
ATOM 2302 N N . HIS A 1 283 ? 32.820 -5.535 -11.215 1.00 62.69 283 HIS A N 1
ATOM 2303 C CA . HIS A 1 283 ? 33.536 -6.414 -12.147 1.00 62.69 283 HIS A CA 1
ATOM 2304 C C . HIS A 1 283 ? 35.064 -6.203 -12.163 1.00 62.69 283 HIS A C 1
ATOM 2306 O O . HIS A 1 283 ? 35.759 -6.960 -12.842 1.00 62.69 283 HIS A O 1
ATOM 2312 N N . ASN A 1 284 ? 35.582 -5.204 -11.438 1.00 51.31 284 ASN A N 1
ATOM 2313 C CA . ASN A 1 284 ? 37.019 -4.928 -11.284 1.00 51.31 284 ASN A CA 1
ATOM 2314 C C . ASN A 1 284 ? 37.509 -5.347 -9.897 1.00 51.31 284 ASN A C 1
ATOM 2316 O O . ASN A 1 284 ? 38.651 -5.851 -9.817 1.00 51.31 284 ASN A O 1
#

Nearest PDB structures (foldseek):
  3rio-assembly1_A  TM=9.132E-01  e=1.849E-11  Bacillus subtilis
  1tlv-assembly1_A-2  TM=7.422E-01  e=3.720E-09  Bacillus subtilis
  1h99-assembly1_A-2  TM=5.130E-01  e=2.145E-09  Bacillus subtilis
  6twr-assembly1_B  TM=6.154E-01  e=3.043E-08  Bacillus subtilis
  4r6i-assembly1_A  TM=3.844E-01  e=4.095E-04  Bacillus anthracis str. 'Ames Ancestor'

Foldseek 3Di:
DWKWFFQDQLDQFWTWTATPNAIKIWGGHRPSPPDDGGDIDDPVVCPVQIAIDRDPVLVVLVSVLSVQDDPLQSNLLSVLLVQLCVQVVDDHCNQLSSVSSVVSRVLLVCQVVVHDDAAPLQLLLCLVQVVLLVSLVVSQVSCCVRDPGRDDSRSSSVSSLSSCCRVDPDHSVLVSVLSVLLVVLQVLLCVLLVHHFDSVDPLVSVLSVLSSVVLVCQVVVNDDDDDPVLLVVCCVPQVSLLVSLVVSQVVSCVVVVTDHDSRSSSVSSVSSVVSNVVVVVVVD

Secondary structure (DSSP, 8-state):
-PEEEEEEEEETTEEEEEETTEEEEEE-TTTTTT--TT-EEETTS--TT-EEE-SHHHHHHHHHHHHHS-HHHHHHHHHHHHHHHHHHT-S--HHHHHHHHHHHHHHHHHHHTT-----TTHHHHHHHSHHHHHHHHHHHHHHHHHSSS---THHHHHHHHHHHHHHSSS-HHHHHHHHHHHHHHHHHHHHHHTS---TTSHHHHHHHHHHHHHHHHHHTT------HHHHHHHHHH-HHHHHHHHHHHHHHHHHHT----HHHHHHHHHHHHHHHHHHHHH--

pLDDT: mean 92.61, std 8.33, range [51.31, 98.69]

Sequence (284 aa):
MGEYTISKALNNNVIICTYNNQEVILIGKGIGFNKKAGMTLDESASIEKVYKLEQKQQQEYYKSLVEIADEDVLQAIIESVNFITSTTHTTDDKNLVVALTDHIIFAYKRLKQNQIISNPFAIETKHLYSDAYAIASQVIDKLNQRLDVKFPPDEIGFIALHIASNTEDLTIHEMSLINKLISKSILIIENDLNHEIDNHTVQYQRFIRHIQFLIRRLNKKEYIYAQDVFIDMVKNHYPNAYNTAFKISKMIQKHLNIPIDDSEIVYLALHIYHFENQISSSHN

InterPro domains:
  IPR001550 Transcription antiterminator, conserved site [PS00654] (101-113)
  IPR004341 CAT RNA-binding domain [PF03123] (4-60)
  IPR004341 CAT RNA-binding domain [SM01061] (4-62)
  IPR011608 PRD domain [PF00874] (80-165)
  IPR011608 PRD domain [PF00874] (185-273)
  IPR011608 PRD domain [PS51372] (65-173)
  IPR011608 PRD domain [PS51372] (174-282)
  IPR036634 PRD domain superfamily [SSF63520] (59-168)
  IPR036634 PRD domain superfamily [SSF63520] (179-273)
  IPR036650 CAT RNA-binding domain superfamily [G3DSA:2.30.24.10] (1-68)
  IPR036650 CAT RNA-binding domain superfamily [SSF50151] (4-57)
  IPR050661 BglG family transcriptional antiterminators [PTHR30185] (5-278)

Mean predicted aligned error: 6.0 Å

Solvent-accessible surface area (backbone atoms only — not comparable to full-atom values): 15776 Å² total; per-residue (Å²): 132,68,55,32,34,28,65,38,56,80,44,44,39,31,29,36,25,35,43,94,92,34,69,32,38,42,36,24,88,55,67,16,54,96,54,53,62,76,43,75,45,62,68,84,66,66,62,90,66,56,43,70,41,69,52,68,70,61,42,57,52,48,51,58,53,57,75,75,48,56,70,69,57,52,49,52,45,52,53,40,48,56,49,50,38,68,72,70,71,61,86,83,53,58,65,52,50,53,52,50,46,54,53,50,54,51,52,50,54,37,46,76,67,72,48,88,76,83,46,97,47,34,67,52,40,39,72,77,36,45,68,32,26,58,53,21,43,54,41,51,53,51,45,46,73,73,46,100,51,81,79,56,76,39,53,24,33,55,45,13,41,56,50,38,34,73,76,46,103,43,53,55,66,55,50,52,50,45,36,54,52,43,56,53,40,50,52,51,49,24,63,75,67,72,44,86,79,65,74,86,39,70,66,42,55,52,44,52,53,47,51,47,50,50,54,53,31,54,78,69,69,56,82,70,83,63,56,68,71,58,49,52,47,46,48,72,76,40,46,67,29,29,51,53,20,44,52,40,47,54,53,50,25,68,76,68,74,44,94,73,58,71,39,56,25,50,60,42,13,56,54,42,45,51,51,55,51,54,55,58,60,74,76,110

Organism: Staphylococcus haemolyticus (strain JCSC1435) (NCBI:txid279808)